Protein AF-A0A3C1BIK3-F1 (afdb_monomer_lite)

Structure (mmCIF, N/CA/C/O backbone):
data_AF-A0A3C1BIK3-F1
#
_entry.id   AF-A0A3C1BIK3-F1
#
loop_
_atom_site.group_PDB
_atom_site.id
_atom_site.type_symbol
_atom_site.label_atom_id
_atom_site.label_alt_id
_atom_site.label_comp_id
_atom_site.label_asym_id
_atom_site.label_entity_id
_atom_site.label_seq_id
_atom_site.pdbx_PDB_ins_code
_atom_site.Cartn_x
_atom_site.Cartn_y
_atom_site.Cartn_z
_atom_site.occupancy
_atom_site.B_iso_or_equiv
_atom_site.auth_seq_id
_atom_site.auth_comp_id
_atom_site.auth_asym_id
_atom_site.auth_atom_id
_atom_site.pdbx_PDB_model_num
ATOM 1 N N . MET A 1 1 ? -14.162 -12.478 20.356 1.00 74.38 1 MET A N 1
ATOM 2 C CA . MET A 1 1 ? -15.319 -11.964 21.111 1.00 74.38 1 MET A CA 1
ATOM 3 C C . MET A 1 1 ? -16.085 -10.984 20.241 1.00 74.38 1 MET A C 1
ATOM 5 O O . MET A 1 1 ? -15.525 -9.970 19.824 1.00 74.38 1 MET A O 1
ATOM 9 N N . THR A 1 2 ? -17.332 -11.317 19.937 1.00 83.44 2 THR A N 1
ATOM 10 C CA . THR A 1 2 ? -18.265 -10.481 19.166 1.00 83.44 2 THR A CA 1
ATOM 11 C C . THR A 1 2 ? -18.860 -9.372 20.035 1.00 83.44 2 THR A C 1
ATOM 13 O O . THR A 1 2 ? -18.814 -9.441 21.268 1.00 83.44 2 THR A O 1
ATOM 16 N N . LEU A 1 3 ? -19.424 -8.339 19.411 1.00 82.94 3 LEU A N 1
ATOM 17 C CA . LEU A 1 3 ? -20.091 -7.242 20.117 1.00 82.94 3 LEU A CA 1
ATOM 18 C C . LEU A 1 3 ? -21.243 -7.738 21.005 1.00 82.94 3 LEU A C 1
ATOM 20 O O . LEU A 1 3 ? -21.385 -7.277 22.133 1.00 82.94 3 LEU A O 1
ATOM 24 N N . ILE A 1 4 ? -22.031 -8.707 20.536 1.00 81.88 4 ILE A N 1
ATOM 25 C CA . ILE A 1 4 ? -23.169 -9.259 21.288 1.00 81.88 4 ILE A CA 1
ATOM 26 C C . ILE A 1 4 ? -22.692 -10.026 22.527 1.00 81.88 4 ILE A C 1
ATOM 28 O O . ILE A 1 4 ? -23.240 -9.844 23.614 1.00 81.88 4 ILE A O 1
ATOM 32 N N . GLU A 1 5 ? -21.659 -10.861 22.387 1.00 82.12 5 GLU A N 1
ATOM 33 C CA . GLU A 1 5 ? -21.041 -11.560 23.524 1.00 82.12 5 GLU A CA 1
ATOM 34 C C . GLU A 1 5 ? -20.486 -10.568 24.545 1.00 82.12 5 GLU A C 1
ATOM 36 O O . GLU A 1 5 ? -20.667 -10.741 25.751 1.00 82.12 5 GLU A O 1
ATOM 41 N N . PHE A 1 6 ? -19.864 -9.491 24.062 1.00 86.44 6 PHE A N 1
ATOM 42 C CA . PHE A 1 6 ? -19.381 -8.438 24.934 1.00 86.44 6 PHE A CA 1
ATOM 43 C C . PHE A 1 6 ? -20.529 -7.749 25.670 1.00 86.44 6 PHE A C 1
ATOM 45 O O . PHE A 1 6 ? -20.461 -7.665 26.889 1.00 86.44 6 PHE A O 1
ATOM 52 N N . ILE A 1 7 ? -21.596 -7.324 24.990 1.00 84.25 7 ILE A N 1
ATOM 53 C CA . ILE A 1 7 ? -22.765 -6.688 25.625 1.00 84.25 7 ILE A CA 1
ATOM 54 C C . ILE A 1 7 ? -23.331 -7.588 26.729 1.00 84.25 7 ILE A C 1
ATOM 56 O O . ILE A 1 7 ? -23.476 -7.141 27.864 1.00 84.25 7 ILE A O 1
ATOM 60 N N . LYS A 1 8 ? -23.533 -8.881 26.445 1.00 82.50 8 LYS A N 1
ATOM 61 C CA . LYS A 1 8 ? -24.004 -9.864 27.438 1.00 82.50 8 LYS A CA 1
ATOM 62 C C . LYS A 1 8 ? -23.075 -9.988 28.649 1.00 82.50 8 LYS A C 1
ATOM 64 O O . LYS A 1 8 ? -23.547 -10.189 29.760 1.00 82.50 8 LYS A O 1
ATOM 69 N N . SER A 1 9 ? -21.765 -9.825 28.464 1.00 82.69 9 SER A N 1
ATOM 70 C CA . SER A 1 9 ? -20.797 -9.863 29.571 1.00 82.69 9 SER A CA 1
ATOM 71 C C . SER A 1 9 ? -20.825 -8.623 30.477 1.00 82.69 9 SER A C 1
ATOM 73 O O . SER A 1 9 ? -20.193 -8.630 31.530 1.00 82.69 9 SER A O 1
ATOM 75 N N . GLN A 1 10 ? -21.499 -7.539 30.072 1.00 82.12 10 GLN A N 1
ATOM 76 C CA . GLN A 1 10 ? -21.540 -6.273 30.818 1.00 82.12 10 GLN A CA 1
ATOM 77 C C . GLN A 1 10 ? -22.822 -6.084 31.652 1.00 82.12 10 GLN A C 1
ATOM 79 O O . GLN A 1 10 ? -22.956 -5.047 32.296 1.00 82.12 10 GLN A O 1
ATOM 84 N N . VAL A 1 11 ? -23.733 -7.065 31.675 1.00 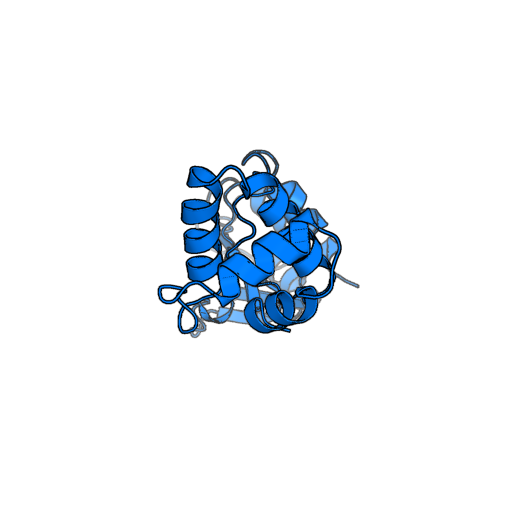78.25 11 VAL A N 1
ATOM 85 C CA . VAL A 1 11 ? -25.038 -7.002 32.375 1.00 78.25 11 VAL A CA 1
ATOM 86 C C . VAL A 1 11 ? -24.899 -6.656 33.862 1.00 78.25 11 VAL A C 1
ATOM 88 O O . VAL A 1 11 ? -25.733 -5.955 34.420 1.00 78.25 11 VAL A O 1
ATOM 91 N N . SER A 1 12 ? -23.829 -7.121 34.503 1.00 72.75 12 SER A N 1
ATOM 92 C CA . SER A 1 12 ? -23.575 -6.971 35.940 1.00 72.75 12 SER A CA 1
ATOM 93 C C . SER A 1 12 ? -22.674 -5.779 36.309 1.00 72.75 12 SER A C 1
ATOM 95 O O . SER A 1 12 ? -22.156 -5.734 37.423 1.00 72.75 12 SER A O 1
ATOM 97 N N . LYS A 1 13 ? -22.448 -4.818 35.397 1.00 70.81 13 LYS A N 1
ATOM 98 C CA . LYS A 1 13 ? -21.653 -3.602 35.670 1.00 70.81 13 LYS A CA 1
ATOM 99 C C . LYS A 1 13 ? -22.475 -2.446 36.248 1.00 70.81 13 LYS A C 1
ATOM 101 O O . LYS A 1 13 ? -23.684 -2.394 36.073 1.00 70.81 13 LYS A O 1
ATOM 106 N N . ASP A 1 14 ? -21.764 -1.500 36.875 1.00 71.12 14 ASP A N 1
ATOM 107 C CA . ASP A 1 14 ? -22.295 -0.291 37.522 1.00 71.12 14 ASP A CA 1
ATOM 108 C C . ASP A 1 14 ? -23.385 0.452 36.729 1.00 71.12 14 ASP A C 1
ATOM 110 O O . ASP A 1 14 ? -23.386 0.478 35.491 1.00 71.12 14 ASP A O 1
ATOM 114 N N . ALA A 1 15 ? -24.252 1.128 37.497 1.00 70.56 15 ALA A N 1
ATOM 115 C CA . ALA A 1 15 ? -25.595 1.583 37.130 1.00 70.56 15 ALA A CA 1
ATOM 116 C C . ALA A 1 15 ? -25.760 2.110 35.691 1.00 70.56 15 ALA A C 1
ATOM 118 O O . ALA A 1 15 ? -26.540 1.521 34.955 1.00 70.56 15 ALA A O 1
ATOM 119 N N . PRO A 1 16 ? -24.993 3.089 35.171 1.00 78.44 16 PRO A N 1
ATOM 120 C CA . PRO A 1 16 ? -25.283 3.601 33.830 1.00 78.44 16 PRO A CA 1
ATOM 121 C C . PRO A 1 16 ? -25.057 2.565 32.721 1.00 78.44 16 PRO A C 1
ATOM 123 O O . PRO A 1 16 ? -25.748 2.581 31.707 1.00 78.44 16 PRO A O 1
ATOM 126 N N . MET A 1 17 ? -24.062 1.688 32.887 1.00 79.56 17 MET A N 1
ATOM 127 C CA . MET A 1 17 ? -23.694 0.698 31.876 1.00 79.56 17 MET A CA 1
ATOM 128 C C . MET A 1 17 ? -24.588 -0.536 31.944 1.00 79.56 17 MET A C 1
ATOM 130 O O . MET A 1 17 ? -25.003 -1.030 30.898 1.00 79.56 17 MET A O 1
ATOM 134 N N . GLY A 1 18 ? -24.862 -1.020 33.158 1.00 79.00 18 GLY A N 1
A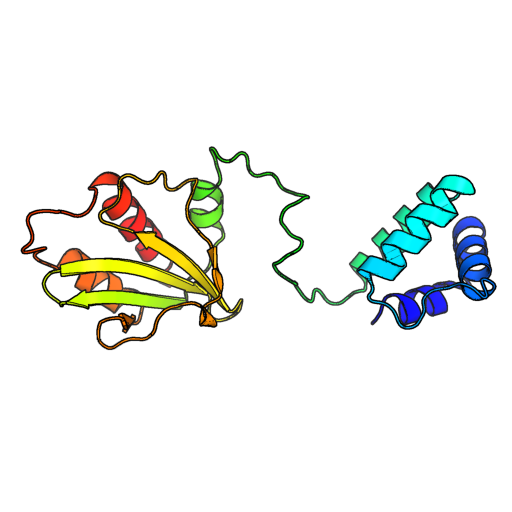TOM 135 C CA . GLY A 1 18 ? -25.780 -2.132 33.382 1.00 79.00 18 GLY A CA 1
ATOM 136 C C . GLY A 1 18 ? -27.178 -1.806 32.864 1.00 79.00 18 GLY A C 1
ATOM 137 O O . GLY A 1 18 ? -27.741 -2.607 32.123 1.00 79.00 18 GLY A O 1
ATOM 138 N N . ASP A 1 19 ? -27.684 -0.601 33.148 1.00 82.44 19 ASP A N 1
ATOM 139 C CA . ASP A 1 19 ? -29.002 -0.144 32.688 1.00 82.44 19 ASP A CA 1
ATOM 140 C C . ASP A 1 19 ? -29.088 -0.139 31.157 1.00 82.44 19 ASP A C 1
ATOM 142 O O . ASP A 1 19 ? -29.965 -0.778 30.583 1.00 82.44 19 ASP A O 1
ATOM 146 N N . LEU A 1 20 ? -28.100 0.461 30.478 1.00 84.56 20 LEU A N 1
ATOM 147 C CA . LEU A 1 20 ? -28.045 0.471 29.012 1.00 84.56 20 LEU A CA 1
ATOM 148 C C . LEU A 1 20 ? -27.999 -0.947 28.421 1.00 84.56 20 LEU A C 1
ATOM 150 O O . LEU A 1 20 ? -28.614 -1.218 27.394 1.00 84.56 20 LEU A O 1
ATOM 154 N N . VAL A 1 21 ? -27.236 -1.854 29.027 1.00 84.69 21 VAL A N 1
ATOM 155 C CA . VAL A 1 21 ? -27.131 -3.237 28.547 1.00 84.69 21 VAL A CA 1
ATOM 156 C C . VAL A 1 21 ? -28.453 -3.979 28.738 1.00 84.69 21 VAL A C 1
ATOM 158 O O . VAL A 1 21 ? -28.871 -4.702 27.836 1.00 84.69 21 VAL A O 1
ATOM 161 N N . ASN A 1 22 ? -29.126 -3.780 29.870 1.00 82.38 22 ASN A N 1
ATOM 162 C CA . ASN A 1 22 ? -30.440 -4.363 30.130 1.00 82.38 22 ASN A CA 1
ATOM 163 C C . ASN A 1 22 ? -31.497 -3.830 29.155 1.00 82.38 22 ASN A C 1
ATOM 165 O O . ASN A 1 22 ? -32.277 -4.625 28.633 1.00 82.38 22 ASN A O 1
ATOM 169 N N . ASP A 1 23 ? -31.461 -2.536 28.827 1.00 84.44 23 ASP A N 1
ATOM 170 C CA . ASP A 1 23 ? -32.333 -1.936 27.811 1.00 84.44 23 ASP A CA 1
ATOM 171 C C . ASP A 1 23 ? -32.119 -2.581 26.433 1.00 84.44 23 ASP A C 1
ATOM 173 O O . ASP A 1 23 ? -33.078 -2.939 25.752 1.00 84.44 23 ASP A O 1
ATOM 177 N N . ILE A 1 24 ? -30.858 -2.798 26.038 1.00 84.94 24 ILE A N 1
ATOM 178 C CA . ILE A 1 24 ? -30.508 -3.453 24.767 1.00 84.94 24 ILE A CA 1
ATOM 179 C C . ILE A 1 24 ? -30.999 -4.905 24.734 1.00 84.94 24 ILE A C 1
ATOM 181 O O . ILE A 1 24 ? -31.492 -5.368 23.708 1.00 84.94 24 ILE A O 1
ATOM 185 N N . LEU A 1 25 ? -30.857 -5.643 25.838 1.00 81.62 25 LEU A N 1
ATOM 186 C CA . LEU A 1 25 ? -31.292 -7.040 25.918 1.00 81.62 25 LEU A CA 1
ATOM 187 C C . LEU A 1 25 ? -32.818 -7.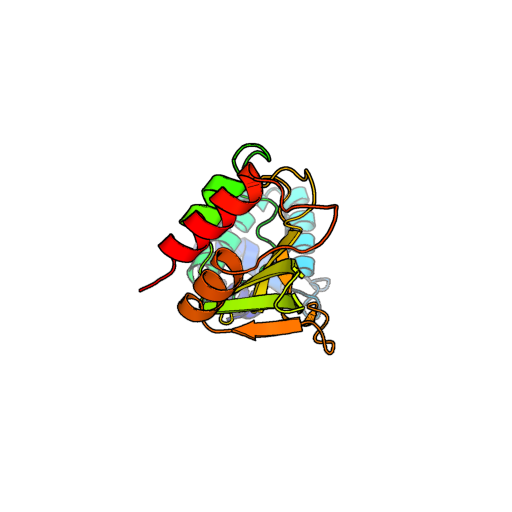184 26.001 1.00 81.62 25 LEU A C 1
ATOM 189 O O . LEU A 1 25 ? -33.352 -8.207 25.571 1.00 81.62 25 LEU A O 1
ATOM 193 N N . GLY A 1 26 ? -33.513 -6.181 26.544 1.00 81.44 26 GLY A N 1
ATOM 194 C CA . GLY A 1 26 ? -34.974 -6.115 26.596 1.00 81.44 26 GLY A CA 1
ATOM 195 C C . GLY A 1 26 ? -35.629 -5.659 25.287 1.00 81.44 26 GLY A C 1
ATOM 196 O O . GLY A 1 26 ? -36.842 -5.818 25.120 1.00 81.44 26 GLY A O 1
ATOM 197 N N . ASP A 1 27 ? -34.853 -5.115 24.349 1.00 84.62 27 ASP A N 1
ATOM 198 C CA . ASP A 1 27 ? -35.350 -4.601 23.078 1.00 84.62 27 ASP A CA 1
ATOM 199 C C . ASP A 1 27 ? -35.690 -5.733 22.092 1.00 84.62 27 ASP A C 1
ATOM 201 O O . ASP A 1 27 ? -34.830 -6.362 21.473 1.00 84.62 27 ASP A O 1
ATOM 205 N N . LYS A 1 28 ? -36.994 -5.962 21.896 1.00 82.75 28 LYS A N 1
ATOM 206 C CA . LYS A 1 28 ? -37.524 -6.963 20.953 1.00 82.75 28 LYS A CA 1
ATOM 207 C C . LYS A 1 28 ? -37.176 -6.666 19.490 1.00 82.75 28 LYS A C 1
ATOM 209 O O . LYS A 1 28 ? -37.250 -7.574 18.666 1.00 82.75 28 LYS A O 1
ATOM 214 N N . GLY A 1 29 ? -36.848 -5.416 19.161 1.00 82.19 29 GLY A N 1
ATOM 215 C CA . GLY A 1 29 ? -36.437 -4.979 17.828 1.00 82.19 29 GLY A CA 1
ATOM 216 C C . GLY A 1 29 ? -34.930 -5.065 17.591 1.00 82.19 29 GLY A C 1
ATOM 217 O O . GLY A 1 29 ? -34.473 -4.705 16.505 1.00 82.19 29 GLY A O 1
ATOM 218 N N . PHE A 1 30 ? -34.153 -5.529 18.574 1.00 84.56 30 PHE A N 1
ATOM 219 C CA . PHE A 1 30 ? -32.701 -5.506 18.489 1.00 84.56 30 PHE A CA 1
ATOM 220 C C . PHE A 1 30 ? -32.182 -6.397 17.339 1.00 84.56 30 PHE A C 1
ATOM 222 O O . PHE A 1 30 ? -32.491 -7.594 17.288 1.00 84.56 30 PHE A O 1
ATOM 229 N N . PRO A 1 31 ? -31.371 -5.856 16.406 1.00 83.38 31 PRO A N 1
ATOM 230 C CA . PRO A 1 31 ? -30.978 -6.553 15.182 1.00 83.38 31 PRO A CA 1
ATOM 231 C C . PRO A 1 31 ? -29.844 -7.575 15.406 1.00 83.38 31 PRO A C 1
ATOM 233 O O . PRO A 1 31 ? -28.763 -7.465 14.836 1.00 83.38 31 PRO A O 1
ATOM 236 N N . VAL A 1 32 ? -30.090 -8.614 16.208 1.00 78.75 32 VAL A N 1
ATOM 237 C CA . VAL A 1 32 ? -29.095 -9.639 16.601 1.00 78.75 32 VAL A CA 1
ATOM 238 C C . VAL A 1 32 ? -28.442 -10.398 15.440 1.00 78.75 32 VAL A C 1
ATOM 240 O O . VAL A 1 32 ? -27.341 -10.913 15.600 1.00 78.75 32 VAL A O 1
ATOM 243 N N . ALA A 1 33 ? -29.115 -10.493 14.291 1.00 77.69 33 ALA A N 1
ATOM 244 C CA . ALA A 1 33 ? -28.639 -11.221 13.111 1.00 77.69 33 ALA A CA 1
ATOM 245 C C . ALA A 1 33 ? -27.880 -10.336 12.102 1.00 77.69 33 ALA A C 1
ATOM 247 O O . ALA A 1 33 ? -27.508 -10.809 11.029 1.00 77.69 33 ALA A O 1
ATOM 248 N N . LYS A 1 34 ? -27.707 -9.045 12.406 1.00 81.44 34 LYS A N 1
ATOM 249 C CA . LYS A 1 34 ? -27.057 -8.064 11.530 1.00 81.44 34 LYS A CA 1
ATOM 250 C C . LYS A 1 34 ? -25.558 -7.946 11.807 1.00 81.44 34 LYS A C 1
ATOM 252 O O . LYS A 1 34 ? -25.054 -8.512 12.779 1.00 81.44 34 LYS A O 1
ATOM 257 N N . THR A 1 35 ? -24.833 -7.235 10.942 1.00 81.88 35 THR A N 1
ATOM 258 C CA . THR A 1 35 ? -23.393 -7.013 11.151 1.00 81.88 35 THR A CA 1
ATOM 259 C C . THR A 1 35 ? -23.134 -6.130 12.375 1.00 81.88 35 THR A C 1
ATOM 261 O O . THR A 1 35 ? -24.027 -5.435 12.862 1.00 81.88 35 THR A O 1
ATOM 264 N N . GLU A 1 36 ? -21.903 -6.128 12.897 1.00 81.94 36 GLU A N 1
ATOM 265 C CA . GLU A 1 36 ? -21.559 -5.275 14.043 1.00 81.94 36 GLU A CA 1
ATOM 266 C C . GLU A 1 36 ? -21.735 -3.789 13.717 1.00 81.94 36 GLU A C 1
ATOM 268 O O . GLU A 1 36 ? -22.161 -3.023 14.576 1.00 81.94 36 GLU A O 1
ATOM 273 N N . GLU A 1 37 ? -21.461 -3.385 12.479 1.00 80.62 37 GLU A N 1
ATOM 274 C CA . GLU A 1 37 ? -21.636 -2.016 11.999 1.00 80.62 37 GLU A CA 1
ATOM 275 C C . GLU A 1 37 ? -23.122 -1.623 11.987 1.00 80.62 37 GLU A C 1
ATOM 277 O O . GLU A 1 37 ? -23.488 -0.554 12.482 1.00 80.62 37 GLU A O 1
ATOM 282 N N . GLU A 1 38 ? -23.996 -2.512 11.507 1.00 78.25 38 GLU A N 1
ATOM 283 C CA . GLU A 1 38 ? -25.451 -2.324 11.541 1.00 78.25 38 GLU A CA 1
ATOM 284 C C . GLU A 1 38 ? -25.985 -2.271 12.983 1.00 78.25 38 GLU A C 1
ATOM 286 O O . GLU A 1 38 ? -26.813 -1.416 13.308 1.00 78.25 38 GLU A O 1
ATOM 291 N N . ILE A 1 39 ? -25.473 -3.126 13.875 1.00 85.38 39 ILE A N 1
ATOM 292 C CA . ILE A 1 39 ? -25.824 -3.125 15.303 1.00 85.38 39 ILE A CA 1
ATOM 293 C C . ILE A 1 39 ? -25.370 -1.821 15.974 1.00 85.38 39 ILE A C 1
ATOM 295 O O . ILE A 1 39 ? -26.138 -1.205 16.713 1.00 85.38 39 ILE A O 1
ATOM 299 N N . ILE A 1 40 ? -24.145 -1.359 15.709 1.00 86.75 40 ILE A N 1
ATOM 300 C CA . ILE A 1 40 ? -23.621 -0.089 16.237 1.00 86.75 40 ILE A CA 1
ATOM 301 C C . ILE A 1 40 ? -24.454 1.089 15.724 1.00 86.75 40 ILE A C 1
ATOM 303 O O . ILE A 1 40 ? -24.771 1.995 16.495 1.00 86.75 40 ILE A O 1
ATOM 307 N N . SER A 1 41 ? -24.828 1.079 14.444 1.00 84.50 41 SER A N 1
ATOM 308 C CA . SER A 1 41 ? -25.688 2.102 13.841 1.00 84.50 41 SER A CA 1
ATOM 309 C C . SER A 1 41 ? -27.059 2.160 14.524 1.00 84.50 41 SER A C 1
ATOM 311 O O . SER A 1 41 ? -27.488 3.231 14.960 1.00 84.50 41 SER A O 1
ATOM 313 N N . TYR A 1 42 ? -27.695 1.002 14.731 1.00 86.81 42 TYR A N 1
ATOM 314 C CA . TYR A 1 42 ? -28.956 0.886 15.466 1.00 86.81 42 TYR A CA 1
ATOM 315 C C . TYR A 1 42 ? -28.849 1.444 16.891 1.00 86.81 42 TYR A C 1
ATOM 317 O O . TYR A 1 42 ? -29.649 2.287 17.301 1.00 86.81 42 TYR A O 1
ATOM 325 N N . LEU A 1 43 ? -27.819 1.033 17.635 1.00 85.88 43 LEU A N 1
ATOM 326 C CA . LEU A 1 43 ? -27.597 1.492 19.005 1.00 85.88 43 LEU A CA 1
ATOM 327 C C . LEU A 1 43 ? -27.358 3.003 19.071 1.00 85.88 43 LEU A C 1
ATOM 329 O O . LEU A 1 43 ? -27.914 3.671 19.942 1.00 85.88 43 LEU A O 1
ATOM 333 N N . ASN A 1 44 ? -26.577 3.570 18.147 1.00 83.69 44 ASN A N 1
ATOM 334 C CA . ASN A 1 44 ? -26.377 5.019 18.066 1.00 83.69 44 ASN A CA 1
ATOM 335 C C . ASN A 1 44 ? -27.700 5.749 17.822 1.00 83.69 44 ASN A C 1
ATOM 337 O O . ASN A 1 44 ? -27.979 6.750 18.480 1.00 83.69 44 ASN A O 1
ATOM 341 N N . PHE A 1 45 ? -28.535 5.235 16.920 1.00 83.12 45 PHE A N 1
ATOM 342 C CA . PHE A 1 45 ? -29.840 5.816 16.631 1.00 83.12 45 PHE A CA 1
ATOM 343 C C . PHE A 1 45 ? -30.758 5.802 17.862 1.00 83.12 45 PHE A C 1
ATOM 345 O O . PHE A 1 45 ? -31.252 6.857 18.264 1.00 83.12 45 PHE A O 1
ATOM 352 N N . VAL A 1 46 ? -30.928 4.652 18.518 1.00 81.88 46 VAL A N 1
ATOM 353 C CA . VAL A 1 46 ? -31.824 4.514 19.681 1.00 81.88 46 VAL A CA 1
ATOM 354 C C . VAL A 1 46 ? -31.317 5.322 20.882 1.00 81.88 46 VAL A C 1
ATOM 356 O O . VAL A 1 46 ? -32.067 6.095 21.479 1.00 81.88 46 VAL A O 1
ATOM 359 N N . THR A 1 47 ? -30.024 5.235 21.200 1.00 80.88 47 THR A N 1
ATOM 360 C CA . THR A 1 47 ? -29.441 5.932 22.364 1.00 80.88 47 THR A CA 1
ATOM 361 C C . THR A 1 47 ? -29.269 7.436 22.154 1.00 80.88 47 THR A C 1
ATOM 363 O O . THR A 1 47 ? -29.231 8.188 23.131 1.00 80.88 47 THR A O 1
ATOM 366 N N . SER A 1 48 ? -29.196 7.910 20.903 1.00 77.44 48 SER A N 1
ATOM 367 C CA . SER A 1 48 ? -29.220 9.349 20.601 1.00 77.44 48 SER A CA 1
ATOM 368 C C . SER A 1 48 ? -30.562 9.984 20.959 1.00 77.44 48 SER A C 1
ATOM 370 O O . SER A 1 48 ? -30.585 11.096 21.480 1.00 77.44 48 SER A O 1
ATOM 372 N N . ARG A 1 49 ? -31.667 9.256 20.757 1.00 73.31 49 ARG A N 1
ATOM 373 C CA . ARG A 1 49 ? -33.018 9.703 21.119 1.00 73.31 49 ARG A CA 1
ATOM 374 C C . ARG A 1 49 ? -33.275 9.618 22.623 1.00 73.31 49 ARG A C 1
ATOM 376 O O . ARG A 1 49 ? -33.980 10.463 23.157 1.00 73.31 49 ARG A O 1
ATOM 383 N N . GLY A 1 50 ? -32.686 8.628 23.296 1.00 66.19 50 GLY A N 1
ATOM 384 C CA . GLY A 1 50 ? -32.836 8.411 24.741 1.00 66.19 50 GLY A CA 1
ATOM 385 C C . GLY A 1 50 ? -31.840 9.162 25.635 1.00 66.19 50 GLY A C 1
ATOM 386 O O . GLY A 1 50 ? -31.906 9.027 26.851 1.00 66.19 50 GLY A O 1
ATOM 387 N N . GLY A 1 51 ? -30.887 9.917 25.074 1.00 75.56 51 GLY A N 1
ATOM 388 C CA . GLY A 1 51 ? -29.877 10.658 25.850 1.00 75.56 51 GLY A CA 1
ATOM 389 C C . GLY A 1 51 ? -28.751 9.804 26.460 1.00 75.56 51 GLY A C 1
ATOM 390 O O . GLY A 1 51 ? -27.857 10.338 27.116 1.00 75.56 51 GLY A O 1
ATOM 391 N N . THR A 1 52 ? -28.724 8.492 26.208 1.00 81.31 52 THR A N 1
ATOM 392 C CA . THR A 1 52 ? -27.748 7.534 26.768 1.00 81.31 52 THR A CA 1
ATOM 393 C C . THR A 1 52 ? -26.525 7.293 25.870 1.00 81.31 52 THR A C 1
ATOM 395 O O . THR A 1 52 ? -25.652 6.483 26.189 1.00 81.31 52 THR A O 1
ATOM 398 N N . ASN A 1 53 ? -26.391 8.041 24.768 1.00 78.56 53 ASN A N 1
ATOM 399 C CA . ASN A 1 53 ? -25.308 7.896 23.782 1.00 78.56 53 ASN A CA 1
ATOM 400 C C . ASN A 1 53 ? -23.894 8.000 24.398 1.00 78.56 53 ASN A C 1
ATOM 402 O O . ASN A 1 53 ? -22.972 7.276 24.023 1.00 78.56 53 ASN A O 1
ATOM 406 N N . ASN A 1 54 ? -23.698 8.849 25.411 1.00 80.88 54 ASN A N 1
ATOM 407 C CA . ASN A 1 54 ? -22.400 8.948 26.092 1.00 80.88 54 ASN A CA 1
ATOM 408 C C . ASN A 1 54 ? -21.999 7.638 26.791 1.00 80.88 54 ASN A C 1
ATOM 410 O O . ASN A 1 54 ? -20.816 7.285 26.815 1.00 80.88 54 ASN A O 1
ATOM 414 N N . THR A 1 55 ? -22.971 6.901 27.323 1.00 82.75 55 THR A N 1
ATOM 415 C CA . THR A 1 55 ? -22.759 5.576 27.910 1.00 82.75 55 THR A CA 1
ATOM 416 C C . THR A 1 55 ? -22.471 4.543 26.824 1.00 82.75 55 THR A C 1
ATOM 418 O O . THR A 1 55 ? -21.517 3.776 26.962 1.00 82.75 55 THR A O 1
ATOM 421 N N . LEU A 1 56 ? -23.182 4.591 25.691 1.00 84.94 56 LEU A N 1
ATOM 422 C CA . LEU A 1 56 ? -22.893 3.736 24.534 1.00 84.94 56 LEU A CA 1
ATOM 423 C C . LEU A 1 56 ? -21.457 3.930 24.024 1.00 84.94 56 LEU A C 1
ATOM 425 O O . LEU A 1 56 ? -20.737 2.958 23.801 1.00 84.94 56 LEU A O 1
ATOM 429 N N . LYS A 1 57 ? -20.980 5.174 23.915 1.00 83.50 57 LYS A N 1
ATOM 430 C CA . LYS A 1 57 ? -19.585 5.459 23.532 1.00 83.50 57 LYS A CA 1
ATOM 431 C C . LYS A 1 57 ? -18.581 4.824 24.498 1.00 83.50 57 LYS A C 1
ATOM 433 O O . LYS A 1 57 ? -17.559 4.289 24.061 1.00 83.50 57 LYS A O 1
ATOM 438 N N . LYS A 1 58 ? -18.860 4.839 25.808 1.00 84.94 58 LYS A N 1
ATOM 439 C CA . LYS A 1 58 ? -18.024 4.172 26.827 1.00 84.94 58 LYS A CA 1
ATOM 440 C C . LYS A 1 58 ? -18.069 2.642 26.703 1.00 84.94 58 LYS A C 1
ATOM 442 O O . LYS A 1 58 ? -17.022 2.002 26.855 1.00 84.94 58 LYS A O 1
ATOM 447 N N . LEU A 1 59 ? -19.232 2.066 26.386 1.00 84.75 59 LEU A N 1
ATOM 448 C CA . LEU A 1 59 ? -19.416 0.637 26.092 1.00 84.75 59 LEU A CA 1
ATOM 449 C C . LEU A 1 59 ? -18.578 0.208 24.891 1.00 84.75 59 LEU A C 1
ATOM 451 O O . LEU A 1 59 ? -17.746 -0.688 25.018 1.00 84.75 59 LEU A O 1
ATOM 455 N N . LEU A 1 60 ? -18.696 0.913 23.766 1.00 84.62 60 LEU A N 1
ATOM 456 C CA . LEU A 1 60 ? -17.941 0.614 22.547 1.00 84.62 60 LEU A CA 1
ATOM 457 C C . LEU A 1 60 ? -16.434 0.821 22.733 1.00 84.62 60 LEU A C 1
ATOM 459 O O . LEU A 1 60 ? -15.632 0.038 22.225 1.00 84.62 60 LEU A O 1
ATOM 463 N N . ARG A 1 61 ? -16.015 1.827 23.513 1.00 84.06 61 ARG A N 1
ATOM 464 C CA . ARG A 1 61 ? -14.598 2.010 23.861 1.00 84.06 61 ARG A CA 1
ATOM 465 C C . ARG A 1 61 ? -14.063 0.848 24.694 1.00 84.06 61 ARG A C 1
ATOM 467 O O . ARG A 1 61 ? -12.936 0.422 24.467 1.00 84.06 61 ARG A O 1
ATOM 474 N N . SER A 1 62 ? -14.849 0.345 25.644 1.00 82.88 62 SER A N 1
ATOM 475 C CA . SER A 1 62 ? -14.484 -0.840 26.428 1.00 82.88 62 SER A CA 1
ATOM 476 C C . SER A 1 62 ? -14.411 -2.081 25.544 1.00 82.88 62 SER A C 1
ATOM 478 O O . SER A 1 62 ? -13.421 -2.798 25.626 1.00 82.88 62 SER A O 1
ATOM 480 N N . TYR A 1 63 ? -15.377 -2.270 24.640 1.00 83.06 63 TYR A N 1
ATOM 481 C CA . TYR A 1 63 ? -15.392 -3.372 23.678 1.00 83.06 63 TYR A CA 1
ATOM 482 C C . TYR A 1 63 ? -14.132 -3.395 22.804 1.00 83.06 63 TYR A C 1
ATOM 484 O O . TYR A 1 63 ? -13.477 -4.424 22.674 1.00 83.06 63 TYR A O 1
ATOM 492 N N . ARG A 1 64 ? -13.722 -2.237 22.274 1.00 79.31 64 ARG A N 1
ATOM 493 C CA . ARG A 1 64 ? -12.513 -2.104 21.444 1.00 79.31 64 ARG A CA 1
ATOM 494 C C . ARG A 1 64 ? -11.218 -2.500 22.162 1.00 79.31 64 ARG A C 1
ATOM 496 O O . ARG A 1 64 ? -10.275 -2.892 21.493 1.00 79.31 64 ARG A O 1
ATOM 503 N N . LYS A 1 65 ? -11.159 -2.413 23.497 1.00 79.75 65 LYS A N 1
ATOM 504 C CA . LYS A 1 65 ? -9.979 -2.826 24.285 1.00 79.75 65 LYS A CA 1
ATOM 505 C C . LYS A 1 65 ? -9.854 -4.342 24.442 1.00 79.75 65 LYS A C 1
ATOM 507 O O . LYS A 1 65 ? -8.766 -4.830 24.711 1.00 79.75 65 LYS A O 1
ATOM 512 N N . VAL A 1 66 ? -10.970 -5.059 24.341 1.00 76.06 66 VAL A N 1
ATOM 513 C CA . VAL A 1 66 ? -11.059 -6.511 24.578 1.00 76.06 66 VAL A CA 1
ATOM 514 C C . VAL A 1 66 ? -11.325 -7.298 23.298 1.00 76.06 66 VAL A C 1
ATOM 516 O O . VAL A 1 66 ? -11.176 -8.519 23.281 1.00 76.06 66 VAL A O 1
ATOM 519 N N . LYS A 1 67 ? -11.711 -6.618 22.212 1.00 66.19 67 LYS A N 1
ATOM 520 C CA . LYS A 1 67 ? -11.762 -7.207 20.880 1.00 66.19 67 LYS A CA 1
ATOM 521 C C . LYS A 1 67 ? -10.314 -7.489 20.449 1.00 66.19 67 LYS A C 1
ATOM 523 O O . LYS A 1 67 ? -9.536 -6.539 20.361 1.00 66.19 67 LYS A O 1
ATOM 528 N N . PRO A 1 68 ? -9.928 -8.753 20.185 1.00 55.50 68 PRO A N 1
ATOM 529 C CA . PRO A 1 68 ? -8.663 -9.018 19.516 1.00 55.50 68 PRO A CA 1
ATOM 530 C C . PRO A 1 68 ? -8.681 -8.240 18.204 1.00 55.50 68 PRO A C 1
ATOM 532 O O . PRO A 1 68 ? -9.680 -8.275 17.481 1.00 55.50 68 PRO A O 1
ATOM 535 N N . ILE A 1 69 ? -7.624 -7.469 17.966 1.00 50.50 69 ILE A N 1
ATOM 536 C CA . ILE A 1 69 ? -7.495 -6.574 16.821 1.00 50.50 69 ILE A CA 1
ATOM 537 C C . ILE A 1 69 ? -7.509 -7.436 15.553 1.00 50.50 69 ILE A C 1
ATOM 539 O O . ILE A 1 69 ? -6.478 -7.906 15.089 1.00 50.50 69 ILE A O 1
ATOM 543 N N . VAL A 1 70 ? -8.695 -7.673 15.002 1.00 46.88 70 VAL A N 1
ATOM 544 C CA . VAL A 1 70 ? -8.858 -8.124 13.626 1.00 46.88 70 VAL A CA 1
ATOM 545 C C . VAL A 1 70 ? -8.971 -6.841 12.826 1.00 46.88 70 VAL A C 1
ATOM 547 O O . VAL A 1 70 ? -10.040 -6.232 12.763 1.00 46.88 70 VAL A O 1
ATOM 550 N N . VAL A 1 71 ? -7.829 -6.370 12.322 1.00 37.53 71 VAL A N 1
ATOM 551 C CA . VAL A 1 71 ? -7.761 -5.200 11.446 1.00 37.53 71 VAL A CA 1
ATOM 552 C C . VAL A 1 71 ? -8.523 -5.548 10.169 1.00 37.53 71 VAL A C 1
ATOM 554 O O . VAL A 1 71 ? -7.996 -6.219 9.289 1.00 37.53 71 VAL A O 1
ATOM 557 N N . LYS A 1 72 ? -9.780 -5.113 10.064 1.00 39.97 72 LYS A N 1
ATOM 558 C CA . LYS A 1 72 ? -10.405 -4.918 8.757 1.00 39.97 72 LYS A CA 1
ATOM 559 C C . LYS A 1 72 ? -9.869 -3.591 8.232 1.00 39.97 72 LYS A C 1
ATOM 561 O O . LYS A 1 72 ? -10.150 -2.543 8.807 1.00 39.97 72 LYS A O 1
ATOM 566 N N . MET A 1 73 ? -9.042 -3.662 7.194 1.00 40.94 73 MET A N 1
ATOM 567 C CA . MET A 1 73 ? -8.341 -2.515 6.603 1.00 40.94 73 MET A CA 1
ATOM 568 C C . MET A 1 73 ? -9.258 -1.467 5.962 1.00 40.94 73 MET A C 1
ATOM 570 O O . MET A 1 73 ? -8.763 -0.419 5.567 1.00 40.94 73 MET A O 1
ATOM 574 N N . ASP A 1 74 ? -10.567 -1.706 5.914 1.00 38.62 74 ASP A N 1
ATOM 575 C CA . ASP A 1 74 ? -11.513 -0.821 5.233 1.00 38.62 74 ASP A CA 1
ATOM 576 C C . ASP A 1 74 ? -12.092 0.284 6.145 1.00 38.62 74 ASP A C 1
ATOM 578 O O . ASP A 1 74 ? -12.734 1.202 5.652 1.00 38.62 74 ASP A O 1
ATOM 582 N N . ASP A 1 75 ? -11.826 0.254 7.460 1.00 40.16 75 ASP A N 1
ATOM 583 C CA . ASP A 1 75 ? -12.372 1.221 8.442 1.00 40.16 75 ASP A CA 1
ATOM 584 C C . ASP A 1 75 ? -11.353 2.283 8.920 1.00 40.16 75 ASP A C 1
ATOM 586 O O . ASP A 1 75 ? -11.636 3.096 9.807 1.00 40.16 75 ASP A O 1
ATOM 590 N N . LEU A 1 76 ? -10.142 2.297 8.350 1.00 43.47 76 LEU A N 1
ATOM 591 C CA . LEU A 1 76 ? -9.084 3.260 8.699 1.00 43.47 76 LEU A CA 1
ATOM 592 C C . LEU A 1 76 ? -9.301 4.663 8.105 1.00 43.47 76 LEU A C 1
ATOM 594 O O . LEU A 1 76 ? -8.645 5.609 8.539 1.00 43.47 76 LEU A O 1
ATOM 598 N N . ASP A 1 77 ? -10.259 4.821 7.191 1.00 42.34 77 ASP A N 1
ATOM 599 C CA . ASP A 1 77 ? -10.432 6.038 6.387 1.00 42.34 77 ASP A CA 1
ATOM 600 C C . ASP A 1 77 ? -11.009 7.245 7.159 1.00 42.34 77 ASP A C 1
ATOM 602 O O . ASP A 1 77 ? -11.064 8.357 6.640 1.00 42.34 77 ASP A O 1
ATOM 606 N N . THR A 1 78 ? -11.434 7.077 8.419 1.00 41.38 78 THR A N 1
ATOM 607 C CA . THR A 1 78 ? -12.158 8.141 9.151 1.00 41.38 78 THR A CA 1
ATOM 608 C C . THR A 1 78 ? -11.502 8.660 10.430 1.00 41.38 78 THR A C 1
ATOM 610 O O . THR A 1 78 ? -11.943 9.691 10.932 1.00 41.38 78 THR A O 1
ATOM 613 N N . ASN A 1 79 ? -10.442 8.030 10.960 1.00 37.75 79 ASN A N 1
ATOM 614 C CA . ASN A 1 79 ? -9.787 8.516 12.195 1.00 37.75 79 ASN A CA 1
ATOM 615 C C . ASN A 1 79 ? -8.372 9.073 12.013 1.00 37.75 79 ASN A C 1
ATOM 617 O O . ASN A 1 79 ? -7.844 9.675 12.945 1.00 37.75 79 ASN A O 1
ATOM 621 N N . TYR A 1 80 ? -7.797 8.961 10.820 1.00 42.12 80 TYR A N 1
ATOM 622 C CA . TYR A 1 80 ? -6.661 9.771 10.409 1.00 42.12 80 TYR A CA 1
ATOM 623 C C . TYR A 1 80 ? -6.892 10.154 8.959 1.00 42.12 80 TYR A C 1
ATOM 625 O O . TYR A 1 80 ? -6.434 9.476 8.046 1.00 42.12 80 TYR A O 1
ATOM 633 N N . THR A 1 81 ? -7.581 11.272 8.735 1.00 42.41 81 THR A N 1
ATOM 634 C CA . THR A 1 81 ? -7.321 12.042 7.523 1.00 42.41 81 THR A CA 1
ATOM 635 C C . THR A 1 81 ? -5.879 12.519 7.649 1.00 42.41 81 THR A C 1
ATOM 637 O O . THR A 1 81 ? -5.622 13.637 8.091 1.00 42.41 81 THR A O 1
ATOM 640 N N . ILE A 1 82 ? -4.915 11.644 7.343 1.00 50.78 82 ILE A N 1
ATOM 641 C CA . ILE A 1 82 ? -3.603 12.097 6.915 1.00 50.78 82 ILE A CA 1
ATOM 642 C C . ILE A 1 82 ? -3.950 13.058 5.796 1.00 50.78 82 ILE A C 1
ATOM 644 O O . ILE A 1 82 ? -4.606 12.672 4.822 1.00 50.78 82 ILE A O 1
ATOM 648 N N . LEU A 1 83 ? -3.659 14.341 6.010 1.00 53.72 83 LEU A N 1
ATOM 649 C CA . LEU A 1 83 ? -3.886 15.331 4.977 1.00 53.72 83 LEU A CA 1
ATOM 650 C C . LEU A 1 83 ? -3.245 14.758 3.723 1.00 53.72 83 LEU A C 1
ATOM 652 O O . LEU A 1 83 ? -2.124 14.260 3.792 1.00 53.72 83 LEU A O 1
ATOM 656 N N . ARG A 1 84 ? -3.966 14.775 2.600 1.00 61.28 84 ARG A N 1
ATOM 657 C CA . ARG A 1 84 ? -3.494 14.215 1.326 1.00 61.28 84 ARG A CA 1
ATOM 658 C C . ARG A 1 84 ? -2.021 14.572 1.080 1.00 61.28 84 ARG A C 1
ATOM 660 O O . ARG A 1 84 ? -1.261 13.729 0.648 1.00 61.28 84 ARG A O 1
ATOM 667 N N . THR A 1 85 ? -1.595 15.767 1.491 1.00 67.75 85 THR A N 1
ATOM 668 C CA . THR A 1 85 ? -0.221 16.294 1.454 1.00 67.75 85 THR A CA 1
ATOM 669 C C . THR A 1 85 ? 0.870 15.489 2.181 1.00 67.75 85 THR A C 1
ATOM 671 O O . THR A 1 85 ? 2.038 15.658 1.838 1.00 67.75 85 THR A O 1
ATOM 674 N N . GLU A 1 86 ? 0.541 14.644 3.157 1.00 76.38 86 GLU A N 1
ATOM 675 C CA . GLU A 1 86 ? 1.494 13.879 3.985 1.00 76.38 86 GLU A CA 1
ATOM 676 C C . GLU A 1 86 ? 1.371 12.358 3.803 1.00 76.38 86 GLU A C 1
ATOM 678 O O . GLU A 1 86 ? 2.121 11.590 4.414 1.00 76.38 86 GLU A O 1
ATOM 683 N N . ASN A 1 87 ? 0.445 11.910 2.951 1.00 83.38 87 ASN A N 1
ATOM 684 C CA . ASN A 1 87 ? 0.125 10.496 2.774 1.00 83.38 87 ASN A CA 1
ATOM 685 C C . ASN A 1 87 ? 1.358 9.670 2.381 1.00 83.38 87 ASN A C 1
ATOM 687 O O . ASN A 1 87 ? 1.615 8.614 2.961 1.00 83.38 87 ASN A O 1
ATOM 691 N N . TRP A 1 88 ? 2.189 10.182 1.467 1.00 90.56 88 TRP A N 1
ATOM 692 C CA . TRP A 1 88 ? 3.404 9.477 1.063 1.00 90.56 88 TRP A CA 1
ATOM 693 C C . TRP A 1 88 ? 4.395 9.305 2.217 1.00 90.56 88 TRP A C 1
ATOM 695 O O . TRP A 1 88 ? 4.935 8.218 2.397 1.00 90.56 88 TRP A O 1
ATOM 705 N N . GLN A 1 89 ? 4.611 10.334 3.041 1.00 88.38 89 GLN A N 1
ATOM 706 C CA . GLN A 1 89 ? 5.559 10.249 4.162 1.00 88.38 89 GLN A CA 1
ATOM 707 C C . GLN A 1 89 ? 5.103 9.239 5.218 1.00 88.38 89 GLN A C 1
ATOM 709 O O . GLN A 1 89 ? 5.906 8.461 5.750 1.00 88.38 89 GLN A O 1
ATOM 714 N N . TYR A 1 90 ? 3.797 9.192 5.481 1.00 85.81 90 TYR A N 1
ATOM 715 C CA . TYR A 1 90 ? 3.225 8.174 6.349 1.00 85.81 90 TYR A CA 1
ATOM 716 C C . TYR A 1 90 ? 3.444 6.764 5.788 1.00 85.81 90 TYR A C 1
ATOM 718 O O . TYR A 1 90 ? 3.963 5.898 6.493 1.00 85.81 90 TYR A O 1
ATOM 726 N N . LEU A 1 91 ? 3.114 6.526 4.517 1.00 89.50 91 LEU A N 1
ATOM 727 C CA . LEU A 1 91 ? 3.282 5.210 3.891 1.00 89.50 91 LEU A CA 1
ATOM 728 C C . LEU A 1 91 ? 4.756 4.800 3.814 1.00 89.50 91 LEU A C 1
ATOM 730 O O . LEU A 1 91 ? 5.101 3.661 4.129 1.00 89.50 91 LEU A O 1
ATOM 734 N N . LYS A 1 92 ? 5.649 5.741 3.502 1.00 90.94 92 LYS A N 1
ATOM 735 C CA . LYS A 1 92 ? 7.097 5.520 3.469 1.00 90.94 92 LYS A CA 1
ATOM 736 C C . LYS A 1 92 ? 7.616 4.995 4.809 1.00 90.94 92 LYS A C 1
ATOM 738 O O . LYS A 1 92 ? 8.389 4.037 4.831 1.00 90.94 92 LYS A O 1
ATOM 743 N N . SER A 1 93 ? 7.154 5.559 5.925 1.00 85.62 93 SER A N 1
ATOM 744 C CA . SER A 1 93 ? 7.580 5.145 7.271 1.00 85.62 93 SER A CA 1
ATOM 745 C C . SER A 1 93 ? 6.884 3.880 7.786 1.00 85.62 93 SER A C 1
ATOM 747 O O . SER A 1 93 ? 7.536 3.046 8.412 1.00 85.62 93 SER A O 1
ATOM 749 N N . SER A 1 94 ? 5.594 3.702 7.499 1.00 85.75 94 SER A N 1
ATOM 750 C CA . SER A 1 94 ? 4.759 2.690 8.162 1.00 85.75 94 SER A CA 1
ATOM 751 C C . SER A 1 94 ? 4.445 1.455 7.320 1.00 85.75 94 SER A C 1
ATOM 753 O O . SER A 1 94 ? 4.250 0.386 7.895 1.00 85.75 94 SER A O 1
ATOM 755 N N . PHE A 1 95 ? 4.423 1.559 5.986 1.00 88.19 95 PHE A N 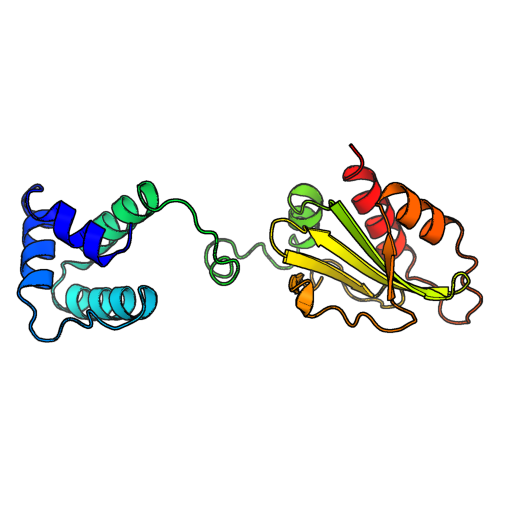1
ATOM 756 C CA . PHE A 1 95 ? 4.021 0.448 5.124 1.00 88.19 95 PHE A CA 1
ATOM 757 C C . PHE A 1 95 ? 5.138 -0.612 5.076 1.00 88.19 95 PHE A C 1
ATOM 759 O O . PHE A 1 95 ? 6.266 -0.290 4.666 1.00 88.19 95 PHE A O 1
ATOM 766 N N . PRO A 1 96 ? 4.884 -1.853 5.531 1.00 91.06 96 PRO A N 1
ATOM 767 C CA . PRO A 1 96 ? 5.847 -2.942 5.425 1.00 91.06 96 PRO A CA 1
ATOM 768 C C . PRO A 1 96 ? 5.882 -3.478 3.990 1.00 91.06 96 PRO A C 1
ATOM 770 O O . PRO A 1 96 ? 4.905 -3.390 3.256 1.00 91.06 96 PRO A O 1
ATOM 773 N N . VAL A 1 97 ? 7.024 -4.018 3.570 1.00 94.81 97 VAL A N 1
ATOM 774 C CA . VAL A 1 97 ? 7.171 -4.618 2.239 1.00 94.81 97 VAL A CA 1
ATOM 775 C C . VAL A 1 97 ? 7.990 -5.891 2.377 1.00 94.81 97 VAL A C 1
ATOM 777 O O . VAL A 1 97 ? 9.110 -5.845 2.883 1.00 94.81 97 VAL A O 1
ATOM 780 N N . ASP A 1 98 ? 7.435 -7.013 1.930 1.00 92.75 98 ASP A N 1
ATOM 781 C CA . ASP A 1 98 ? 8.109 -8.319 1.911 1.00 92.75 98 ASP A CA 1
ATOM 782 C C . ASP A 1 98 ? 8.291 -8.885 0.497 1.00 92.75 98 ASP A C 1
ATOM 784 O O . ASP A 1 98 ? 9.157 -9.733 0.279 1.00 92.75 98 ASP A O 1
ATOM 788 N N . ALA A 1 99 ? 7.553 -8.365 -0.484 1.00 95.19 99 ALA A N 1
ATOM 789 C CA . ALA A 1 99 ? 7.696 -8.740 -1.879 1.00 95.19 99 ALA A CA 1
ATOM 790 C C . ALA A 1 99 ? 7.416 -7.566 -2.816 1.00 95.19 99 ALA A C 1
ATOM 792 O O . ALA A 1 99 ? 6.754 -6.591 -2.458 1.00 95.19 99 ALA A O 1
ATOM 793 N N . VAL A 1 100 ? 7.901 -7.679 -4.051 1.00 97.69 100 VAL A N 1
ATOM 794 C CA . VAL A 1 100 ? 7.655 -6.687 -5.096 1.00 97.69 100 VAL A CA 1
ATOM 795 C C . VAL A 1 100 ? 7.180 -7.391 -6.359 1.00 97.69 100 VAL A C 1
ATOM 797 O O . VAL A 1 100 ? 7.808 -8.349 -6.804 1.00 97.69 100 VAL A O 1
ATOM 800 N N . PHE A 1 101 ? 6.091 -6.918 -6.966 1.00 97.75 101 PHE A N 1
ATOM 801 C CA . PHE A 1 101 ? 5.758 -7.302 -8.338 1.00 97.75 101 PHE A CA 1
ATOM 802 C C . PHE A 1 101 ? 6.221 -6.222 -9.307 1.00 97.75 101 PHE A C 1
ATOM 804 O O . PHE A 1 101 ? 5.859 -5.052 -9.166 1.00 97.75 101 PHE A O 1
ATOM 811 N N . LEU A 1 102 ? 6.980 -6.630 -10.317 1.00 97.94 102 LEU A N 1
ATOM 812 C CA . LEU A 1 102 ? 7.382 -5.779 -11.430 1.00 97.94 102 LEU A CA 1
ATOM 813 C C . LEU A 1 102 ? 6.523 -6.117 -12.641 1.00 97.94 102 LEU A C 1
ATOM 815 O O . LEU A 1 102 ? 6.350 -7.291 -12.968 1.00 97.94 102 LEU A O 1
ATOM 819 N N . THR A 1 103 ? 5.971 -5.095 -13.294 1.00 97.25 103 THR A N 1
ATOM 820 C CA . THR A 1 103 ? 5.241 -5.253 -14.558 1.00 97.25 103 THR A CA 1
ATOM 821 C C . THR A 1 103 ? 6.011 -4.609 -15.696 1.00 97.25 103 THR A C 1
ATOM 823 O O . THR A 1 103 ? 6.255 -3.398 -15.679 1.00 97.25 103 THR A O 1
ATOM 826 N N . GLY A 1 104 ? 6.350 -5.418 -16.694 1.00 94.88 104 GLY A N 1
ATOM 827 C CA . GLY A 1 104 ? 7.076 -4.992 -17.883 1.00 94.88 104 GLY A CA 1
ATOM 828 C C . GLY A 1 104 ? 8.070 -6.036 -18.368 1.00 94.88 104 GLY A C 1
ATOM 829 O O . GLY A 1 104 ? 8.182 -7.129 -17.809 1.00 94.88 104 GLY A O 1
ATOM 830 N N . ALA A 1 105 ? 8.767 -5.697 -19.444 1.00 93.62 105 ALA A N 1
ATOM 831 C CA . ALA A 1 105 ? 9.885 -6.491 -19.931 1.00 93.62 105 ALA A CA 1
ATOM 832 C C . ALA A 1 105 ? 11.164 -6.109 -19.171 1.00 93.62 105 ALA A C 1
ATOM 834 O O . ALA A 1 105 ? 11.241 -5.043 -18.567 1.00 93.62 105 ALA A O 1
ATOM 835 N N . SER A 1 106 ? 12.198 -6.951 -19.230 1.00 93.19 106 SER A N 1
ATOM 836 C CA . SER A 1 106 ? 13.478 -6.685 -18.554 1.00 93.19 106 SER A CA 1
ATOM 837 C C . SER A 1 106 ? 14.194 -5.425 -19.050 1.00 93.19 106 SER A C 1
ATOM 839 O O . SER A 1 106 ? 15.098 -4.939 -18.378 1.00 93.19 106 SER A O 1
ATOM 841 N N . ASN A 1 107 ? 13.815 -4.923 -20.226 1.00 94.75 107 ASN A N 1
ATOM 842 C CA . ASN A 1 107 ? 14.304 -3.672 -20.790 1.00 94.75 107 ASN A CA 1
ATOM 843 C C . ASN A 1 107 ? 13.344 -2.487 -20.595 1.00 94.75 107 ASN A C 1
ATOM 845 O O . ASN A 1 107 ? 13.712 -1.369 -20.950 1.00 94.75 107 ASN A O 1
ATOM 849 N N . ASP A 1 108 ? 12.140 -2.713 -20.054 1.00 96.25 108 ASP A N 1
ATOM 850 C CA . ASP A 1 108 ? 11.148 -1.664 -19.836 1.00 96.25 108 ASP A CA 1
ATOM 851 C C . ASP A 1 108 ? 10.090 -2.039 -18.782 1.00 96.25 108 ASP A C 1
ATOM 853 O O . ASP A 1 108 ? 9.047 -2.632 -19.087 1.00 96.25 108 ASP A O 1
ATOM 857 N N . TYR A 1 109 ? 10.335 -1.659 -17.527 1.00 97.00 109 TYR A N 1
ATOM 858 C CA . TYR A 1 109 ? 9.325 -1.723 -16.469 1.00 97.00 109 TYR A CA 1
ATOM 859 C C . TYR A 1 109 ? 8.473 -0.452 -16.450 1.00 97.00 109 TYR A C 1
ATOM 861 O O . TYR A 1 109 ? 8.962 0.651 -16.688 1.00 97.00 109 TYR A O 1
ATOM 869 N N . TYR A 1 110 ? 7.182 -0.587 -16.146 1.00 95.19 110 TYR A N 1
ATOM 870 C CA . TYR A 1 110 ? 6.270 0.564 -16.092 1.00 95.19 110 TYR A CA 1
ATOM 871 C C . TYR A 1 110 ? 5.331 0.566 -14.882 1.00 95.19 110 TYR A C 1
ATOM 873 O O . TYR A 1 110 ? 4.804 1.622 -14.533 1.00 95.19 110 TYR A O 1
ATOM 881 N N . LYS A 1 111 ? 5.149 -0.568 -14.191 1.00 96.31 111 LYS A N 1
ATOM 882 C CA . LYS A 1 111 ? 4.440 -0.610 -12.900 1.00 96.31 111 LYS A CA 1
ATOM 883 C C . LYS A 1 111 ? 5.212 -1.409 -11.869 1.00 96.31 111 LYS A C 1
ATOM 885 O O . LYS A 1 111 ? 5.799 -2.444 -12.189 1.00 96.31 111 LYS A O 1
ATOM 890 N N . VAL A 1 112 ? 5.133 -0.950 -10.628 1.00 97.94 112 VAL A N 1
ATOM 891 C CA . VAL A 1 112 ? 5.711 -1.615 -9.462 1.00 97.94 112 VAL A CA 1
ATOM 892 C C . VAL A 1 112 ? 4.644 -1.728 -8.382 1.00 97.94 112 VAL A C 1
ATOM 894 O O . VAL A 1 112 ? 3.928 -0.768 -8.102 1.00 97.94 112 VAL A O 1
ATOM 897 N N . TYR A 1 113 ? 4.536 -2.908 -7.782 1.00 97.94 113 TYR A N 1
ATOM 898 C CA . TYR A 1 113 ? 3.656 -3.168 -6.649 1.00 97.94 113 TYR A CA 1
ATOM 899 C C . TYR A 1 113 ? 4.517 -3.571 -5.458 1.00 97.94 113 TYR A C 1
ATOM 901 O O . TYR A 1 113 ? 5.113 -4.647 -5.484 1.00 97.94 113 TYR A O 1
ATOM 909 N N . ALA A 1 114 ? 4.599 -2.724 -4.434 1.00 97.38 114 ALA A N 1
ATOM 910 C CA . ALA A 1 114 ? 5.285 -3.056 -3.186 1.00 97.38 114 ALA A CA 1
ATOM 911 C C . ALA A 1 114 ? 4.281 -3.709 -2.233 1.00 97.38 114 ALA A C 1
ATOM 913 O O . ALA A 1 114 ? 3.293 -3.073 -1.870 1.00 97.38 114 ALA A O 1
ATOM 914 N N . VAL A 1 115 ? 4.500 -4.975 -1.884 1.00 95.88 115 VAL A N 1
ATOM 915 C CA . VAL A 1 115 ? 3.500 -5.840 -1.251 1.00 95.88 115 VAL A CA 1
ATOM 916 C C . VAL A 1 115 ? 3.822 -6.099 0.211 1.00 95.88 115 VAL A C 1
ATOM 918 O O . VAL A 1 115 ? 4.944 -6.475 0.553 1.00 95.88 115 VAL A O 1
ATOM 921 N N . ASP A 1 116 ? 2.793 -5.942 1.035 1.00 92.75 116 ASP A N 1
ATOM 922 C CA . ASP A 1 116 ? 2.687 -6.509 2.371 1.00 92.75 116 ASP A CA 1
ATOM 923 C C . ASP A 1 116 ? 1.829 -7.777 2.290 1.00 92.75 116 ASP A C 1
ATOM 925 O O . ASP A 1 116 ? 0.595 -7.713 2.224 1.00 92.75 116 ASP A O 1
ATOM 929 N N . SER A 1 117 ? 2.480 -8.939 2.283 1.00 85.81 117 SER A N 1
ATOM 930 C CA . SER A 1 117 ? 1.803 -10.232 2.196 1.00 85.81 117 SER A CA 1
ATOM 931 C C . SER A 1 117 ? 1.021 -10.554 3.476 1.00 85.81 117 SER A C 1
ATOM 933 O O . SER A 1 117 ? 0.088 -11.354 3.424 1.00 85.81 117 SER A O 1
ATOM 935 N N . LEU A 1 118 ? 1.359 -9.950 4.627 1.00 83.81 118 LEU A N 1
ATOM 936 C CA . LEU A 1 118 ? 0.633 -10.178 5.885 1.00 83.81 118 LEU A CA 1
ATOM 937 C C . LEU A 1 118 ? -0.740 -9.511 5.867 1.00 83.81 118 LEU A C 1
ATOM 939 O O . LEU A 1 118 ? -1.716 -10.098 6.336 1.00 83.81 118 LEU A O 1
ATOM 943 N N . SER A 1 119 ? -0.815 -8.292 5.334 1.00 80.44 119 SER A N 1
ATOM 944 C CA . SER A 1 119 ? -2.075 -7.556 5.204 1.00 80.44 119 SER A CA 1
ATOM 945 C C . SER A 1 119 ? -2.767 -7.749 3.852 1.00 80.44 119 SER A C 1
ATOM 947 O O . SER A 1 119 ? -3.891 -7.284 3.665 1.00 80.44 119 SER A O 1
ATOM 949 N N . ASN A 1 120 ? -2.132 -8.483 2.929 1.00 87.31 120 ASN A N 1
ATOM 950 C CA . ASN A 1 120 ? -2.612 -8.732 1.570 1.00 87.31 120 ASN A CA 1
ATOM 951 C C . ASN A 1 120 ? -2.869 -7.425 0.797 1.00 87.31 120 ASN A C 1
ATOM 953 O O . ASN A 1 120 ? -3.808 -7.332 0.002 1.00 87.31 120 ASN A O 1
ATOM 957 N N . LYS A 1 121 ? -2.037 -6.403 1.028 1.00 91.31 121 LYS A N 1
ATOM 958 C CA . LYS A 1 121 ? -2.114 -5.103 0.348 1.00 91.31 121 LYS A CA 1
ATOM 959 C C . LYS A 1 121 ? -0.844 -4.802 -0.430 1.00 91.31 121 LYS A C 1
ATOM 961 O O . LYS A 1 121 ? 0.238 -5.295 -0.127 1.00 91.31 121 LYS A O 1
ATOM 966 N N . ALA A 1 122 ? -0.978 -3.922 -1.412 1.00 95.25 122 ALA A N 1
ATOM 967 C CA . ALA A 1 122 ? 0.125 -3.426 -2.208 1.00 95.25 122 ALA A CA 1
ATOM 968 C C . ALA A 1 122 ? 0.022 -1.921 -2.457 1.00 95.25 122 ALA A C 1
ATOM 970 O O . ALA A 1 122 ? -1.056 -1.409 -2.768 1.00 95.25 122 ALA A O 1
ATOM 971 N N . LEU A 1 123 ? 1.160 -1.232 -2.395 1.00 95.88 123 LEU A N 1
ATOM 972 C CA . LEU A 1 123 ? 1.308 0.120 -2.927 1.00 95.88 123 LEU A CA 1
ATOM 973 C C . LEU A 1 123 ? 1.560 0.053 -4.428 1.00 95.88 123 LEU A C 1
ATOM 975 O O . LEU A 1 123 ? 2.475 -0.638 -4.879 1.00 95.88 123 LEU A O 1
ATOM 979 N N . PHE A 1 124 ? 0.761 0.786 -5.195 1.00 95.62 124 PHE A N 1
ATOM 980 C CA . PHE A 1 124 ? 0.847 0.830 -6.648 1.00 95.62 124 PHE A CA 1
ATOM 981 C C . PHE A 1 124 ? 1.614 2.047 -7.146 1.00 95.62 124 PHE A C 1
ATOM 983 O O . PHE A 1 124 ? 1.140 3.179 -7.028 1.00 95.62 124 PHE A O 1
ATOM 990 N N . PHE A 1 125 ? 2.725 1.789 -7.824 1.00 96.00 125 PHE A N 1
ATOM 991 C CA . PHE A 1 125 ? 3.515 2.797 -8.510 1.00 96.00 125 PHE A CA 1
ATOM 992 C C . PHE A 1 125 ? 3.367 2.632 -10.019 1.00 96.00 125 PHE A C 1
ATOM 994 O O . PHE A 1 125 ? 3.707 1.591 -10.584 1.00 96.00 125 PHE A O 1
ATOM 1001 N N . ASP A 1 126 ? 2.887 3.684 -10.673 1.00 94.75 126 ASP A N 1
ATOM 1002 C CA . ASP A 1 126 ? 3.000 3.859 -12.119 1.00 94.75 126 ASP A CA 1
ATOM 1003 C C . ASP A 1 126 ? 4.215 4.750 -12.379 1.00 94.75 126 ASP A C 1
ATOM 1005 O O . ASP A 1 126 ? 4.130 5.979 -12.298 1.00 94.75 126 ASP A O 1
ATOM 1009 N N . ILE A 1 127 ? 5.368 4.114 -12.601 1.00 94.31 127 ILE A N 1
ATOM 1010 C CA . ILE A 1 127 ? 6.670 4.795 -12.562 1.00 94.31 127 ILE A CA 1
ATOM 1011 C C . ILE A 1 127 ? 6.904 5.708 -13.764 1.00 94.31 127 ILE A C 1
ATOM 1013 O O . ILE A 1 127 ? 7.816 6.525 -13.724 1.00 94.31 127 ILE A O 1
ATOM 1017 N N . LYS A 1 128 ? 6.083 5.598 -14.813 1.00 93.69 128 LYS A 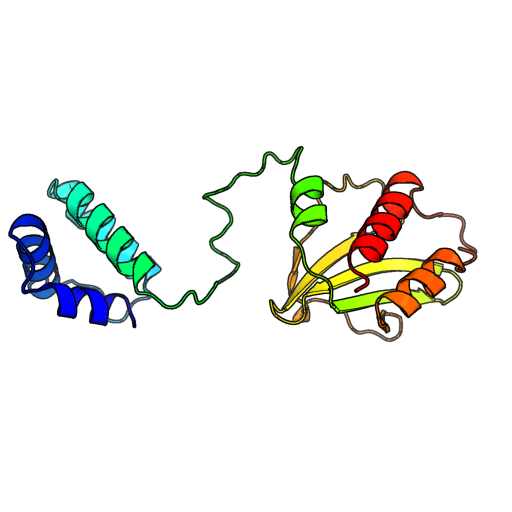N 1
ATOM 1018 C CA . LYS A 1 128 ? 6.128 6.467 -15.998 1.00 93.69 128 LYS A CA 1
ATOM 1019 C C . LYS A 1 128 ? 5.133 7.625 -15.932 1.00 93.69 128 LYS A C 1
ATOM 1021 O O . LYS A 1 128 ? 5.153 8.495 -16.796 1.00 93.69 128 LYS A O 1
ATOM 1026 N N . SER A 1 129 ? 4.258 7.637 -14.927 1.00 91.19 129 SER A N 1
ATOM 1027 C CA . SER A 1 129 ? 3.294 8.716 -14.722 1.00 91.19 129 SER A CA 1
ATOM 1028 C C . SER A 1 129 ? 3.875 9.865 -13.893 1.00 91.19 129 SER A C 1
ATOM 1030 O O . SER A 1 129 ? 4.779 9.682 -13.077 1.00 91.19 129 SER A O 1
ATOM 1032 N N . ASP A 1 130 ? 3.297 11.048 -14.061 1.00 86.50 130 ASP A N 1
ATOM 1033 C CA . ASP A 1 130 ? 3.544 12.262 -13.278 1.00 86.50 130 ASP A CA 1
ATOM 1034 C C . ASP A 1 130 ? 2.657 12.351 -12.022 1.00 86.50 130 ASP A C 1
ATOM 1036 O O . ASP A 1 130 ? 2.506 13.414 -11.419 1.00 86.50 130 ASP A O 1
ATOM 1040 N N . ARG A 1 131 ? 2.048 11.231 -11.612 1.00 85.94 131 ARG A N 1
ATOM 1041 C CA . ARG A 1 131 ? 1.153 11.202 -10.454 1.00 85.94 131 ARG A CA 1
ATOM 1042 C C . ARG A 1 131 ? 1.896 11.604 -9.189 1.00 85.94 131 ARG A C 1
ATOM 1044 O O . ARG A 1 131 ? 3.008 11.148 -8.930 1.00 85.94 131 ARG A O 1
ATOM 1051 N N . ASN A 1 132 ? 1.223 12.396 -8.364 1.00 87.12 132 ASN A N 1
ATOM 1052 C CA . ASN A 1 132 ? 1.717 12.748 -7.046 1.00 87.12 132 ASN A CA 1
ATOM 1053 C C . ASN A 1 132 ? 1.741 11.497 -6.149 1.00 87.12 132 ASN A C 1
ATOM 1055 O O . ASN A 1 132 ? 0.735 10.796 -6.048 1.00 87.12 132 ASN A O 1
ATOM 1059 N N . LEU A 1 133 ? 2.860 11.222 -5.472 1.00 89.12 133 LEU A N 1
ATOM 1060 C CA . LEU A 1 133 ? 2.992 10.074 -4.559 1.00 89.12 133 LEU A CA 1
ATOM 1061 C C . LEU A 1 133 ? 2.039 10.142 -3.364 1.00 89.12 133 LEU A C 1
ATOM 1063 O O . LEU A 1 133 ? 1.692 9.123 -2.778 1.00 89.12 133 LEU A O 1
ATOM 1067 N N . ASN A 1 134 ? 1.559 11.333 -3.026 1.00 86.88 134 ASN A N 1
ATOM 1068 C CA . ASN A 1 134 ? 0.493 11.498 -2.049 1.00 86.88 134 ASN A CA 1
ATOM 1069 C C . ASN A 1 134 ? -0.848 10.888 -2.496 1.00 86.88 134 ASN A C 1
ATOM 1071 O O . ASN A 1 134 ? -1.688 10.575 -1.656 1.00 86.88 134 ASN A O 1
ATOM 1075 N N . ASP A 1 135 ? -1.016 10.649 -3.798 1.00 86.12 135 ASP A N 1
ATOM 1076 C CA . ASP A 1 135 ? -2.182 9.998 -4.405 1.00 86.12 135 ASP A CA 1
ATOM 1077 C C . ASP A 1 135 ? -1.925 8.521 -4.715 1.00 86.12 135 ASP A C 1
ATOM 1079 O O . ASP A 1 135 ? -2.620 7.911 -5.540 1.00 86.12 135 ASP A O 1
ATOM 1083 N N . ILE A 1 136 ? -0.889 7.942 -4.101 1.00 89.62 136 ILE A N 1
ATOM 1084 C CA . ILE A 1 136 ? -0.545 6.545 -4.313 1.00 89.62 136 ILE A CA 1
ATOM 1085 C C . ILE A 1 136 ? -1.716 5.645 -3.923 1.00 89.62 136 ILE A C 1
ATOM 1087 O O . ILE A 1 136 ? -2.370 5.822 -2.893 1.00 89.62 136 ILE A O 1
ATOM 1091 N N . ARG A 1 137 ? -2.000 4.667 -4.782 1.00 87.88 137 ARG A N 1
ATOM 1092 C CA . ARG A 1 137 ? -3.114 3.746 -4.568 1.00 87.88 137 ARG A CA 1
ATOM 1093 C C . ARG A 1 137 ? -2.653 2.561 -3.740 1.00 87.88 137 ARG A C 1
ATOM 1095 O O . ARG A 1 137 ? -1.632 1.951 -4.057 1.00 87.88 137 ARG A O 1
ATOM 1102 N N . ILE A 1 138 ? -3.463 2.209 -2.752 1.00 90.12 138 ILE A N 1
ATOM 1103 C CA . ILE A 1 138 ? -3.376 0.938 -2.040 1.00 90.12 138 ILE A CA 1
ATOM 1104 C C . ILE A 1 138 ? -4.405 0.001 -2.668 1.00 90.12 138 ILE A C 1
ATOM 1106 O O . ILE A 1 138 ? -5.545 0.397 -2.907 1.00 90.12 138 ILE A O 1
ATOM 1110 N N . LEU A 1 139 ? -4.003 -1.225 -2.973 1.00 89.12 139 LEU A N 1
ATOM 1111 C CA . LEU A 1 139 ? -4.873 -2.244 -3.555 1.00 89.12 139 LEU A CA 1
ATOM 1112 C C . LEU A 1 139 ? -4.663 -3.588 -2.875 1.00 89.12 139 LEU A C 1
ATOM 1114 O O . LEU A 1 139 ? -3.606 -3.829 -2.300 1.00 89.12 139 LEU A O 1
ATOM 1118 N N . ASP A 1 140 ? -5.662 -4.461 -2.948 1.00 88.88 140 ASP A N 1
ATOM 1119 C CA . ASP A 1 140 ? -5.511 -5.844 -2.502 1.00 88.88 140 ASP A CA 1
ATOM 1120 C C . ASP A 1 140 ? -4.540 -6.591 -3.417 1.00 88.88 140 ASP A C 1
ATOM 1122 O O . ASP A 1 140 ? -4.616 -6.454 -4.641 1.00 88.88 140 ASP A O 1
ATOM 1126 N N . GLU A 1 141 ? -3.663 -7.433 -2.862 1.00 85.62 141 GLU A N 1
ATOM 1127 C CA . GLU A 1 141 ? -2.716 -8.223 -3.667 1.00 85.62 141 GLU A CA 1
ATOM 1128 C C . GLU A 1 141 ? -3.453 -9.104 -4.693 1.00 85.62 141 GLU A C 1
ATOM 1130 O O . GLU A 1 141 ? -2.998 -9.288 -5.824 1.00 85.62 141 GLU A O 1
ATOM 1135 N N . GLY A 1 142 ? -4.643 -9.598 -4.332 1.00 83.75 142 GLY A N 1
ATOM 1136 C CA . GLY A 1 142 ? -5.527 -10.342 -5.235 1.00 83.75 142 GLY A CA 1
ATOM 1137 C C . GLY A 1 142 ? -6.012 -9.535 -6.448 1.00 83.75 142 GLY A C 1
ATOM 1138 O O . GLY A 1 142 ? -6.377 -10.125 -7.461 1.00 83.75 142 GLY A O 1
ATOM 1139 N N . GLY A 1 143 ? -5.980 -8.202 -6.376 1.00 82.69 143 GLY A N 1
ATOM 1140 C CA . GLY A 1 143 ? -6.311 -7.288 -7.472 1.00 82.69 143 GLY A CA 1
ATOM 1141 C C . GLY A 1 143 ? -5.146 -6.992 -8.423 1.00 82.69 143 GLY A C 1
ATOM 1142 O O . GLY A 1 143 ? -5.333 -6.292 -9.422 1.00 82.69 143 GLY A O 1
ATOM 1143 N N . ILE A 1 144 ? -3.940 -7.503 -8.150 1.00 90.06 144 ILE A N 1
ATOM 1144 C CA . ILE A 1 144 ? -2.797 -7.377 -9.061 1.00 90.06 144 ILE A CA 1
ATOM 1145 C C . ILE A 1 144 ? -3.026 -8.291 -10.267 1.00 90.06 144 ILE A C 1
ATOM 1147 O O . ILE A 1 144 ? -3.200 -9.501 -10.126 1.00 90.06 144 ILE A O 1
ATOM 1151 N N . ASN A 1 145 ? -2.973 -7.732 -11.478 1.00 87.81 145 ASN A N 1
ATOM 1152 C CA . ASN A 1 145 ? -3.038 -8.531 -12.699 1.00 87.81 145 ASN A CA 1
ATOM 1153 C C . ASN A 1 145 ? -1.734 -9.333 -12.871 1.00 87.81 145 ASN A C 1
ATOM 1155 O O . ASN A 1 145 ? -0.713 -8.792 -13.300 1.00 87.81 145 ASN A O 1
ATOM 1159 N N . LYS A 1 146 ? -1.781 -10.627 -12.539 1.00 86.00 146 LYS A N 1
ATOM 1160 C CA . LYS A 1 146 ? -0.664 -11.586 -12.616 1.00 86.00 146 LYS A CA 1
ATOM 1161 C C . LYS A 1 146 ? -0.520 -12.192 -14.025 1.00 86.00 146 LYS A C 1
ATOM 1163 O O . LYS A 1 146 ? -0.434 -13.406 -14.182 1.00 86.00 146 LYS A O 1
ATOM 1168 N N . GLY A 1 147 ? -0.550 -11.348 -15.057 1.00 86.44 147 GLY A N 1
ATOM 1169 C CA . GLY A 1 147 ? -0.302 -11.757 -16.444 1.00 86.44 147 GLY A CA 1
ATOM 1170 C C . GLY A 1 147 ? 1.179 -12.042 -16.729 1.00 86.44 147 GLY A C 1
ATOM 1171 O O . GLY A 1 147 ? 2.037 -11.855 -15.873 1.00 86.44 147 GLY A O 1
ATOM 1172 N N . ASN A 1 148 ? 1.502 -12.420 -17.971 1.00 89.56 148 ASN A N 1
ATOM 1173 C CA . ASN A 1 148 ? 2.860 -12.830 -18.383 1.00 89.56 148 ASN A CA 1
ATOM 1174 C C . ASN A 1 148 ? 3.959 -11.773 -18.159 1.00 89.56 148 ASN A C 1
ATOM 1176 O O . ASN A 1 148 ? 5.140 -12.113 -18.095 1.00 89.56 148 ASN A O 1
ATOM 1180 N N . LEU A 1 149 ? 3.577 -10.498 -18.073 1.00 92.94 149 LEU A N 1
ATOM 1181 C CA . LEU A 1 149 ? 4.493 -9.376 -17.860 1.00 92.94 149 LEU A CA 1
ATOM 1182 C C . LEU A 1 149 ? 4.664 -9.007 -16.384 1.00 92.94 149 LEU A C 1
ATOM 1184 O O . LEU A 1 149 ? 5.498 -8.160 -16.087 1.00 92.94 149 LEU A O 1
ATOM 1188 N N . THR A 1 150 ? 3.888 -9.603 -15.477 1.00 96.31 150 THR A N 1
ATOM 1189 C CA . THR A 1 150 ? 3.912 -9.290 -14.047 1.00 96.31 150 THR A CA 1
ATOM 1190 C C . THR A 1 150 ? 4.599 -10.417 -13.294 1.00 96.31 150 THR A C 1
ATOM 1192 O O . THR A 1 150 ? 4.066 -11.522 -13.198 1.00 96.31 150 THR A O 1
ATOM 1195 N N . LYS A 1 151 ? 5.775 -10.147 -12.728 1.00 96.56 151 LYS A N 1
ATOM 1196 C CA . LYS A 1 151 ? 6.570 -11.148 -12.004 1.00 96.56 151 LYS A CA 1
ATOM 1197 C C . LYS A 1 151 ? 6.805 -10.722 -10.564 1.00 96.56 151 LYS A C 1
ATOM 1199 O O . LYS A 1 151 ? 7.051 -9.548 -10.299 1.00 96.56 151 LYS A O 1
ATOM 1204 N N . LYS A 1 152 ? 6.696 -11.684 -9.641 1.00 96.25 152 LYS A N 1
ATOM 1205 C CA . LYS A 1 152 ? 7.027 -11.507 -8.222 1.00 96.25 152 LYS A CA 1
ATOM 1206 C C . LYS A 1 152 ? 8.534 -11.666 -8.044 1.00 96.25 152 LYS A C 1
ATOM 1208 O O . LYS A 1 152 ? 9.098 -12.627 -8.558 1.00 96.25 152 LYS A O 1
ATOM 1213 N N . HIS A 1 153 ? 9.136 -10.763 -7.287 1.00 96.44 153 HIS A N 1
ATOM 1214 C CA . HIS A 1 153 ? 10.552 -10.748 -6.949 1.00 96.44 153 HIS A CA 1
ATOM 1215 C C . HI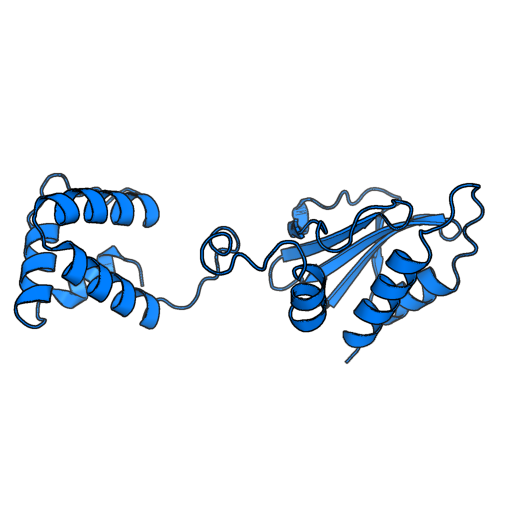S A 1 153 ? 10.733 -10.455 -5.459 1.00 96.44 153 HIS A C 1
ATOM 1217 O O . HIS A 1 153 ? 9.887 -9.815 -4.820 1.00 96.44 153 HIS A O 1
ATOM 1223 N N . GLU A 1 154 ? 11.861 -10.897 -4.913 1.00 95.81 154 GLU A N 1
ATOM 1224 C CA . GLU A 1 154 ? 12.320 -10.428 -3.606 1.00 95.81 154 GLU A CA 1
ATOM 1225 C C . GLU A 1 154 ? 12.781 -8.964 -3.692 1.00 95.81 154 GLU A C 1
ATOM 1227 O O . GLU A 1 154 ? 13.189 -8.494 -4.755 1.00 95.81 154 GLU A O 1
ATOM 1232 N N . LEU A 1 155 ? 12.771 -8.233 -2.568 1.00 95.25 155 LEU A N 1
ATOM 1233 C CA . LEU A 1 155 ? 13.112 -6.799 -2.544 1.00 95.25 155 LEU A CA 1
ATOM 1234 C C . LEU A 1 155 ? 14.471 -6.495 -3.189 1.00 95.25 155 LEU A C 1
ATOM 1236 O O . LEU A 1 155 ? 14.567 -5.605 -4.032 1.00 95.25 155 LEU A O 1
ATOM 1240 N N . LYS A 1 156 ? 15.522 -7.227 -2.794 1.00 96.12 156 LYS A N 1
ATOM 1241 C CA . LYS A 1 156 ? 16.893 -6.986 -3.279 1.00 96.12 156 LYS A CA 1
ATOM 1242 C C . LYS A 1 156 ? 17.005 -7.213 -4.785 1.00 96.12 156 LYS A C 1
ATOM 1244 O O . LYS A 1 156 ? 17.646 -6.429 -5.479 1.00 96.12 156 LYS A O 1
ATOM 1249 N N . GLU A 1 157 ? 16.363 -8.267 -5.279 1.00 96.69 157 GLU A N 1
ATOM 1250 C CA . GLU A 1 157 ? 16.324 -8.584 -6.703 1.00 96.69 157 GLU A CA 1
ATOM 1251 C C . GLU A 1 157 ? 15.551 -7.512 -7.480 1.00 96.69 157 GLU A C 1
ATOM 1253 O O . GLU A 1 157 ? 16.045 -7.004 -8.483 1.00 96.69 157 GLU A O 1
ATOM 1258 N N . ALA A 1 158 ? 14.379 -7.107 -6.984 1.00 97.75 158 ALA A N 1
ATOM 1259 C CA . ALA A 1 158 ? 13.545 -6.100 -7.627 1.00 97.75 158 ALA A CA 1
ATOM 1260 C C . ALA A 1 158 ? 14.257 -4.747 -7.759 1.00 97.75 158 ALA A C 1
ATOM 1262 O O . ALA A 1 158 ? 14.219 -4.139 -8.826 1.00 97.75 158 ALA A O 1
ATOM 1263 N N . ILE A 1 159 ? 14.941 -4.294 -6.702 1.00 97.81 159 ILE A N 1
ATOM 1264 C CA . ILE A 1 159 ? 15.734 -3.054 -6.731 1.00 97.81 159 ILE A CA 1
ATOM 1265 C C . ILE A 1 159 ? 16.821 -3.151 -7.805 1.00 97.81 159 ILE A C 1
ATOM 1267 O O . ILE A 1 159 ? 16.941 -2.252 -8.633 1.00 97.81 159 ILE A O 1
ATOM 1271 N N . LEU A 1 160 ? 17.557 -4.265 -7.850 1.00 97.56 160 LEU A N 1
ATOM 1272 C CA . LEU A 1 160 ? 18.617 -4.472 -8.837 1.00 97.56 160 LEU A CA 1
ATOM 1273 C C . LEU A 1 160 ? 18.078 -4.495 -10.274 1.00 97.56 160 LEU A C 1
ATOM 1275 O O . LEU A 1 160 ? 18.706 -3.928 -11.168 1.00 97.56 160 LEU A O 1
ATOM 1279 N N . LEU A 1 161 ? 16.925 -5.127 -10.503 1.00 97.88 161 LEU A N 1
ATOM 1280 C CA . LEU A 1 161 ? 16.264 -5.149 -11.810 1.00 97.88 161 LEU A CA 1
ATOM 1281 C C . LEU A 1 161 ? 15.810 -3.753 -12.242 1.00 97.88 161 LEU A C 1
ATOM 1283 O O . LEU A 1 161 ? 15.991 -3.396 -13.402 1.00 97.88 161 LEU A O 1
ATOM 1287 N N . LEU A 1 162 ? 15.254 -2.960 -11.324 1.00 97.81 162 LEU A N 1
ATOM 1288 C CA . LEU A 1 162 ? 14.811 -1.595 -11.608 1.00 97.81 162 LEU A CA 1
ATOM 1289 C C . LEU A 1 162 ? 15.987 -0.654 -11.897 1.00 97.81 162 LEU A C 1
ATOM 1291 O O . LEU A 1 162 ? 15.916 0.113 -12.854 1.00 97.81 162 LEU A O 1
ATOM 1295 N N . GLU A 1 163 ? 17.061 -0.718 -11.104 1.00 96.62 163 GLU A N 1
ATOM 1296 C CA . GLU A 1 163 ? 18.249 0.139 -11.256 1.00 96.62 163 GLU A CA 1
ATOM 1297 C C . GLU A 1 163 ? 19.068 -0.189 -12.511 1.00 96.62 163 GLU A C 1
ATOM 1299 O O . GLU A 1 163 ? 19.718 0.692 -13.068 1.00 96.62 163 GLU A O 1
ATOM 1304 N N . ARG A 1 164 ? 19.051 -1.450 -12.964 1.00 96.69 164 ARG A N 1
ATOM 1305 C CA . ARG A 1 164 ? 19.769 -1.896 -14.173 1.00 96.69 164 ARG A CA 1
ATOM 1306 C C . ARG A 1 164 ? 18.916 -1.884 -15.437 1.00 96.69 164 ARG A C 1
ATOM 1308 O O . ARG A 1 164 ? 19.435 -2.200 -16.506 1.00 96.69 164 ARG A O 1
ATOM 1315 N N . CYS A 1 165 ? 17.626 -1.578 -15.328 1.00 96.94 165 CYS A N 1
ATOM 1316 C CA . CYS A 1 165 ? 16.736 -1.543 -16.477 1.00 96.94 165 CYS A CA 1
ATOM 1317 C C . CYS A 1 165 ? 17.160 -0.404 -17.428 1.00 96.94 165 CYS A C 1
ATOM 1319 O O . CYS A 1 165 ? 17.254 0.741 -16.988 1.00 96.94 165 CYS A O 1
ATOM 1321 N N . PRO A 1 166 ? 17.415 -0.686 -18.719 1.00 95.12 166 PRO A N 1
ATOM 1322 C CA . PRO A 1 166 ? 17.840 0.325 -19.687 1.00 95.12 166 PRO A CA 1
ATOM 1323 C C . PRO A 1 166 ? 16.724 1.297 -20.104 1.00 95.12 166 PRO A C 1
ATOM 1325 O O . PRO A 1 166 ? 17.037 2.372 -20.605 1.00 95.12 166 PRO A O 1
ATOM 1328 N N . TYR A 1 167 ? 15.448 0.938 -19.901 1.00 95.50 167 TYR A N 1
ATOM 1329 C CA . TYR A 1 167 ? 14.267 1.712 -20.315 1.00 95.50 167 TYR A CA 1
ATOM 1330 C C . TYR A 1 167 ? 14.334 2.133 -21.791 1.00 95.50 167 TYR A C 1
ATOM 1332 O O . TYR A 1 167 ? 14.311 3.314 -22.130 1.00 95.50 167 TYR A O 1
ATOM 1340 N N . GLU A 1 168 ? 14.397 1.144 -22.687 1.00 92.69 168 GLU A N 1
ATOM 1341 C CA . GLU A 1 168 ? 14.530 1.319 -24.146 1.00 92.69 168 GLU A CA 1
ATOM 1342 C C . GLU A 1 168 ? 13.224 1.791 -24.816 1.00 92.69 168 GLU A C 1
ATOM 1344 O O . GLU A 1 168 ? 12.789 1.264 -25.841 1.00 92.69 168 GLU A O 1
ATOM 1349 N N . THR A 1 169 ? 12.550 2.779 -24.231 1.00 89.00 169 THR A N 1
ATOM 1350 C CA . THR A 1 169 ? 11.318 3.360 -24.769 1.00 89.00 169 THR A CA 1
ATOM 1351 C C . THR A 1 169 ? 11.357 4.886 -24.705 1.00 89.00 169 THR A C 1
ATOM 1353 O O . THR A 1 169 ? 12.068 5.450 -23.875 1.00 89.00 169 THR A O 1
ATOM 1356 N N . PRO A 1 170 ? 10.576 5.593 -25.546 1.00 88.75 170 PRO A N 1
ATOM 1357 C CA . PRO A 1 170 ? 10.532 7.057 -25.515 1.00 88.75 170 PRO A CA 1
ATOM 1358 C C . PRO A 1 170 ? 10.017 7.633 -24.189 1.00 88.75 170 PRO A C 1
ATOM 1360 O O . PRO A 1 170 ? 10.274 8.793 -23.879 1.00 88.75 170 PRO A O 1
ATOM 1363 N N . ILE A 1 171 ? 9.259 6.840 -23.425 1.00 91.25 171 ILE A N 1
ATOM 1364 C CA . ILE A 1 171 ? 8.664 7.253 -22.156 1.00 91.25 171 ILE A CA 1
ATOM 1365 C C . ILE A 1 171 ? 9.515 6.685 -21.024 1.00 91.25 171 ILE A C 1
ATOM 1367 O O . ILE A 1 171 ? 9.367 5.520 -20.643 1.00 91.25 171 ILE A O 1
ATOM 1371 N N . MET A 1 172 ? 10.390 7.532 -20.493 1.00 94.19 172 MET A N 1
ATOM 1372 C CA . MET A 1 172 ? 11.230 7.223 -19.340 1.00 94.19 172 MET A CA 1
ATOM 1373 C C . MET A 1 172 ? 10.419 7.236 -18.037 1.00 94.19 172 MET A C 1
ATOM 1375 O O . MET A 1 172 ? 9.384 7.907 -17.961 1.00 94.19 172 MET A O 1
ATOM 1379 N N . PRO A 1 173 ? 10.884 6.537 -16.987 1.00 95.62 173 PRO A N 1
ATOM 1380 C CA . PRO A 1 173 ? 10.358 6.738 -15.648 1.00 95.62 173 PRO A CA 1
ATOM 1381 C C . PRO A 1 173 ? 10.443 8.210 -15.234 1.00 95.62 173 PRO A C 1
ATOM 1383 O O . PRO A 1 173 ? 11.414 8.905 -15.540 1.00 95.62 173 PRO A O 1
ATOM 1386 N N . ASN A 1 174 ? 9.443 8.681 -14.497 1.00 95.44 174 ASN A N 1
ATOM 1387 C CA . ASN A 1 174 ? 9.506 9.980 -13.848 1.00 95.44 174 ASN A CA 1
ATOM 1388 C C . ASN A 1 174 ? 10.647 9.953 -12.817 1.00 95.44 174 ASN A C 1
ATOM 1390 O O . ASN A 1 174 ? 10.609 9.157 -11.880 1.00 95.44 174 ASN A O 1
ATOM 1394 N N . ALA A 1 175 ? 11.660 10.800 -13.007 1.00 93.56 175 ALA A N 1
ATOM 1395 C CA . ALA A 1 175 ? 12.907 10.734 -12.246 1.00 93.56 175 ALA A CA 1
ATOM 1396 C C . ALA A 1 175 ? 12.698 10.867 -10.727 1.00 93.56 175 ALA A C 1
ATOM 1398 O O . ALA A 1 175 ? 13.294 10.108 -9.961 1.00 93.56 175 ALA A O 1
ATOM 1399 N N . ASP A 1 176 ? 11.823 11.780 -10.299 1.00 92.56 176 ASP A N 1
ATOM 1400 C CA . ASP A 1 176 ? 11.563 12.039 -8.881 1.00 92.56 176 ASP A CA 1
ATOM 1401 C C . ASP A 1 176 ? 10.798 10.878 -8.237 1.00 92.56 176 ASP A C 1
ATOM 1403 O O . ASP A 1 176 ? 11.229 10.331 -7.219 1.00 92.56 176 ASP A O 1
ATOM 1407 N N . ASN A 1 177 ? 9.711 10.431 -8.873 1.00 92.69 177 ASN A N 1
ATOM 1408 C CA . ASN A 1 177 ? 8.914 9.300 -8.394 1.00 92.69 177 ASN A CA 1
ATOM 1409 C C . ASN A 1 177 ? 9.725 8.001 -8.376 1.00 92.69 177 ASN A C 1
ATOM 1411 O O . ASN A 1 177 ? 9.603 7.198 -7.450 1.00 92.69 177 ASN A O 1
ATOM 1415 N N . PHE A 1 178 ? 10.557 7.790 -9.396 1.00 96.12 178 PHE A N 1
ATOM 1416 C CA . PHE A 1 178 ? 11.408 6.615 -9.499 1.00 96.12 178 PHE A CA 1
ATOM 1417 C C . PHE A 1 178 ? 12.469 6.599 -8.398 1.00 96.12 178 PHE A C 1
ATOM 1419 O O . PHE A 1 178 ? 12.643 5.580 -7.729 1.00 96.12 178 PHE A O 1
ATOM 1426 N N . LYS A 1 179 ? 13.129 7.736 -8.149 1.00 96.00 179 LYS A N 1
ATOM 1427 C CA . LYS A 1 179 ? 14.081 7.874 -7.045 1.00 96.00 179 LYS A CA 1
ATOM 1428 C C . LYS A 1 179 ? 13.418 7.593 -5.695 1.00 96.00 179 LYS A C 1
ATOM 1430 O O . LYS A 1 179 ? 13.929 6.781 -4.929 1.00 96.00 179 LYS A O 1
ATOM 1435 N N . GLU A 1 180 ? 12.265 8.204 -5.429 1.00 96.00 180 GLU A N 1
ATOM 1436 C CA . GLU A 1 180 ? 11.518 7.999 -4.182 1.00 96.00 180 GLU A CA 1
ATOM 1437 C C . GLU A 1 180 ? 11.094 6.539 -3.979 1.00 96.00 180 GLU A C 1
ATOM 1439 O O . GLU A 1 180 ? 11.206 6.021 -2.866 1.00 96.00 180 GLU A O 1
ATOM 1444 N N . LEU A 1 181 ? 10.659 5.853 -5.041 1.00 97.12 181 LEU A N 1
ATOM 1445 C CA . LEU A 1 181 ? 10.350 4.424 -5.006 1.00 97.12 181 LEU A CA 1
ATOM 1446 C C . LEU A 1 181 ? 11.582 3.591 -4.629 1.00 97.12 181 LEU A C 1
ATOM 1448 O O . LEU A 1 181 ? 11.495 2.746 -3.738 1.00 97.12 181 LEU A O 1
ATOM 1452 N N . ILE A 1 182 ? 12.719 3.805 -5.295 1.00 97.81 182 ILE A N 1
ATOM 1453 C CA . ILE A 1 182 ? 13.949 3.048 -5.022 1.00 97.81 182 ILE A CA 1
ATOM 1454 C C . ILE A 1 182 ? 14.420 3.282 -3.587 1.00 97.81 182 ILE A C 1
ATOM 1456 O O . ILE A 1 182 ? 14.718 2.317 -2.878 1.00 97.81 182 ILE A O 1
ATOM 1460 N N . ASP A 1 183 ? 14.438 4.536 -3.135 1.00 96.81 183 ASP A N 1
ATOM 1461 C CA . ASP A 1 183 ? 14.814 4.886 -1.765 1.00 96.81 183 ASP A CA 1
ATOM 1462 C C . ASP A 1 183 ? 13.872 4.221 -0.755 1.00 96.81 183 ASP A C 1
ATOM 1464 O O . ASP A 1 183 ? 14.331 3.600 0.205 1.00 96.81 183 ASP A O 1
ATOM 1468 N N . PHE A 1 184 ? 12.558 4.267 -1.001 1.00 97.00 184 PHE A N 1
ATOM 1469 C CA . PHE A 1 184 ? 11.565 3.568 -0.189 1.00 97.00 184 PHE A CA 1
ATOM 1470 C C . PHE A 1 184 ? 11.846 2.066 -0.109 1.00 97.00 184 PHE A C 1
ATOM 1472 O O . PHE A 1 184 ? 11.962 1.547 1.000 1.00 97.00 184 PHE A O 1
ATOM 1479 N N . LEU A 1 185 ? 12.019 1.370 -1.236 1.00 97.06 185 LEU A N 1
ATOM 1480 C CA . LEU A 1 185 ? 12.280 -0.074 -1.240 1.00 97.06 185 LEU A CA 1
ATOM 1481 C C . LEU A 1 185 ? 13.573 -0.424 -0.489 1.00 97.06 185 LEU A C 1
ATOM 1483 O O . LEU A 1 185 ? 13.599 -1.396 0.268 1.00 97.06 185 LEU A O 1
ATOM 1487 N N . LYS A 1 186 ? 14.625 0.392 -0.629 1.00 96.69 186 LYS A N 1
ATOM 1488 C CA . LYS A 1 186 ? 15.886 0.216 0.109 1.00 96.69 186 LYS A CA 1
ATOM 1489 C C . LYS A 1 186 ? 15.694 0.311 1.621 1.00 96.69 186 LYS A C 1
ATOM 1491 O O . LYS A 1 186 ? 16.294 -0.484 2.339 1.00 96.69 186 LYS A O 1
ATOM 1496 N N . THR A 1 187 ? 14.821 1.197 2.113 1.00 95.25 187 THR A N 1
ATOM 1497 C CA . THR A 1 187 ? 14.518 1.284 3.559 1.00 95.25 187 THR A CA 1
ATOM 1498 C C . THR A 1 187 ? 13.832 0.039 4.129 1.00 95.25 187 THR A C 1
ATOM 1500 O O . THR A 1 187 ? 13.756 -0.111 5.347 1.00 95.25 187 THR A O 1
ATOM 1503 N N . LYS A 1 188 ? 13.313 -0.848 3.271 1.00 92.94 188 LYS A N 1
ATOM 1504 C CA . LYS A 1 188 ? 12.594 -2.066 3.675 1.00 92.94 188 LYS A CA 1
ATOM 1505 C C . LYS A 1 188 ? 13.464 -3.320 3.645 1.00 92.94 188 LYS A C 1
ATOM 1507 O O . LYS A 1 188 ? 13.012 -4.379 4.075 1.00 92.94 188 LYS A O 1
ATOM 1512 N N . ILE A 1 189 ? 14.711 -3.213 3.187 1.00 89.62 189 ILE A N 1
ATOM 1513 C CA . ILE A 1 189 ? 15.684 -4.298 3.304 1.00 89.62 189 ILE A CA 1
ATOM 1514 C C . ILE A 1 189 ? 16.062 -4.454 4.782 1.00 89.62 189 ILE A C 1
ATOM 1516 O O . ILE A 1 189 ? 16.541 -3.507 5.403 1.00 89.62 189 ILE A O 1
ATOM 1520 N N . LYS A 1 190 ? 15.853 -5.656 5.324 1.00 71.31 190 LYS A N 1
ATOM 1521 C CA . LYS A 1 190 ? 16.403 -6.078 6.618 1.00 71.31 190 LYS A CA 1
ATOM 1522 C C . LYS A 1 190 ? 17.810 -6.651 6.461 1.00 71.31 190 LYS A C 1
ATOM 1524 O O . LYS A 1 190 ? 18.096 -7.257 5.395 1.00 71.31 190 LYS A O 1
#

Sequence (190 aa):
MTLIEFIKSQVSKDAPMGDLVNDILGDKGFPVAKTEEEIISYLNFVTSRGGTNNTLKKLLRSYRKVKPIVVKMDDLDTNYTILRTENWQYLKSSFPVDAVFLTGASNDYYKVYAVDSLSNKALFFDIKSDRNLNDIRILDEGGINKGNLTKKHELKEAILLLERCPYETPIMPNADNFKELIDFLKTKIK

Foldseek 3Di:
DDLLVLLVVCCPDDDLSVVLSVVQVPDPPQCPVDDPVVNLVVSCVVCVVVVSNVSVVVSVVVVVVVPDPPDPVPPPCPPDCPPLVCQLVCCLPPPAFFKKKFFADLQATQWIWGDDVVNQKTWIDRQLDPDDSSPIDIDGVVPDDPDPRIDMDGLVVVLVSLVPRNNPDPRDGDPVSSVSVSVSSVVNDD

Radius of gyration: 23.66 Å; chains: 1; bounding box: 57×29×63 Å

pLDDT: mean 83.92, std 14.32, range [37.53, 97.94]

Secondary structure (DSSP, 8-state):
--HHHHHHHTTTS-HHHHHHHHHHHH-TT--TTS-HHHHHHHHHHHHHHHT-HHHHHHHHHHHHHHS-----GGGGGGT----GGGHHHHHHHH---SEEEEEEETTEEEEEEEEETTTTEEEEEETTS---GGGPEEEEGGGS---TTEEEE-HHHHHHHHHH----SSSPPPHHHHHHHHHHHHHT--